Protein AF-A0A6B3APV8-F1 (afdb_monomer_lite)

Radius of gyration: 16.31 Å; chains: 1; bounding box: 36×38×48 Å

pLDDT: mean 78.35, std 19.18, range [34.97, 97.5]

Foldseek 3Di:
DDDPPDDPDPCDPFQQEEEEFAQDFPPDHGDPCRVLLSVLLCQLRPRHHYQYAQSFALVNVLVVLQRYQEYEYHAAWDCDPPPVPNQRIAGGTHPRDTDGLVNLLPAQNQSHAEYEANYAQQPEADPVCNPDRSRSQVSNVNSRYPYYHHDNHNDPPSSVLSSQLSCQQCVNNVHHGDSVCNVVSNVRD

Secondary structure (DSSP, 8-state):
----------------EEEEE-S--TTS---HHHHHHHHHHHHHSTT-EEEEGGG--HHHHHHHHTT-SEEEEES-B-----TTT----EEE-GGG-EEEHHHHHTS--TT--EEEE-STTTTPPPTT-TT----HHHHHHHHT-S-EEE-SS--TTHHHHHHHHHHHHTTTTTS---GGGHHHHHHH-

Sequence (189 aa):
RALRDGPVRPSGAAHAALVVAVQEARGLPPLPQARREAEAVLAAVPGARLLLDEEATVDAVEEALGEHTVVHFACHGDNDASLALLRGGGLHLASGGTLPATRIQESPLDHGALAFLSACSTAEPHPGLPDEPMHLAAAFQLAGFRSVIGTLWRAPDSPGMAAEVYAALTARGTRPPDPTASAAALNAA

Structure (mmCIF, N/CA/C/O backbone):
data_AF-A0A6B3APV8-F1
#
_entry.id   AF-A0A6B3APV8-F1
#
loop_
_atom_site.group_PDB
_atom_site.id
_atom_site.type_symbol
_atom_site.label_atom_id
_atom_site.label_alt_id
_atom_site.label_comp_id
_atom_site.label_asym_id
_atom_site.label_entity_id
_atom_site.label_seq_id
_atom_site.pdbx_PDB_ins_code
_atom_site.Cartn_x
_atom_site.Cartn_y
_atom_site.Cartn_z
_atom_site.occupancy
_atom_site.B_iso_or_equiv
_atom_site.auth_seq_id
_atom_site.auth_comp_id
_atom_site.auth_asym_id
_atom_site.auth_atom_id
_atom_site.pdbx_PDB_model_num
ATOM 1 N N . ARG A 1 1 ? -12.172 -24.188 30.413 1.00 36.56 1 ARG A N 1
ATOM 2 C CA . ARG A 1 1 ? -11.192 -23.906 31.490 1.00 36.56 1 ARG A CA 1
ATOM 3 C C . ARG A 1 1 ? -9.993 -23.230 30.829 1.00 36.56 1 ARG A C 1
ATOM 5 O O . ARG A 1 1 ? -9.373 -23.876 30.002 1.00 36.56 1 ARG A O 1
ATOM 12 N N . ALA A 1 2 ? -9.766 -21.958 31.176 1.00 35.66 2 ALA A N 1
ATOM 13 C CA . ALA A 1 2 ? -8.677 -21.051 30.777 1.00 35.66 2 ALA A CA 1
ATOM 14 C C . ALA A 1 2 ? -8.641 -20.546 29.315 1.00 35.66 2 ALA A C 1
ATOM 16 O O . ALA A 1 2 ? -7.998 -21.127 28.445 1.00 35.66 2 ALA A O 1
ATOM 17 N N . LEU A 1 3 ? -9.313 -19.405 29.118 1.00 40.28 3 LEU A N 1
ATOM 18 C CA . LEU A 1 3 ? -9.038 -18.393 28.096 1.00 40.28 3 LEU A CA 1
ATOM 19 C C . LEU A 1 3 ? -7.580 -17.925 28.231 1.00 40.28 3 LEU A C 1
ATOM 21 O O . LEU A 1 3 ? -7.123 -17.652 29.342 1.00 40.28 3 LEU A O 1
ATOM 25 N N . ARG A 1 4 ? -6.849 -17.853 27.116 1.00 41.28 4 ARG A N 1
ATOM 26 C CA . ARG A 1 4 ? -5.563 -17.153 27.045 1.00 41.28 4 ARG A CA 1
ATOM 27 C C . ARG A 1 4 ? -5.845 -15.709 26.645 1.00 41.28 4 ARG A C 1
ATOM 29 O O . ARG A 1 4 ? -5.760 -15.371 25.471 1.00 41.28 4 ARG A O 1
ATOM 36 N N . ASP A 1 5 ? -6.181 -14.888 27.631 1.00 42.62 5 ASP A N 1
ATOM 37 C CA . ASP A 1 5 ? -6.071 -13.438 27.497 1.00 42.62 5 ASP A CA 1
ATOM 38 C C . ASP A 1 5 ? -4.579 -13.094 27.520 1.00 42.62 5 ASP A C 1
ATOM 40 O O . ASP A 1 5 ? -3.946 -12.990 28.573 1.00 42.62 5 ASP A O 1
ATOM 44 N N . GLY A 1 6 ? -3.988 -13.012 26.327 1.00 39.34 6 GLY A N 1
ATOM 45 C CA . GLY A 1 6 ? -2.700 -12.355 26.152 1.00 39.34 6 GLY A CA 1
ATOM 46 C C . GLY A 1 6 ? -2.833 -10.874 26.527 1.00 39.34 6 GLY A C 1
ATOM 47 O O . GLY A 1 6 ? -3.920 -10.308 26.392 1.00 39.34 6 GLY A O 1
ATOM 48 N N . PRO A 1 7 ? -1.765 -10.226 27.016 1.00 37.53 7 PRO A N 1
ATOM 49 C CA . PRO A 1 7 ? -1.836 -8.825 27.392 1.00 37.53 7 PRO A CA 1
ATOM 50 C C . PRO A 1 7 ? -2.181 -7.991 26.154 1.00 37.53 7 PRO A C 1
ATOM 52 O O . PRO A 1 7 ? -1.369 -7.854 25.239 1.00 37.53 7 PRO A O 1
ATOM 55 N N . VAL A 1 8 ? -3.393 -7.432 26.135 1.00 48.50 8 VAL A N 1
ATOM 56 C CA . VAL A 1 8 ? -3.781 -6.381 25.195 1.00 48.50 8 VAL A CA 1
ATOM 57 C C . VAL A 1 8 ? -2.839 -5.213 25.453 1.00 48.50 8 VAL A C 1
ATOM 59 O O . VAL A 1 8 ? -2.927 -4.537 26.480 1.00 48.50 8 VAL A O 1
ATOM 62 N N . ARG A 1 9 ? -1.876 -5.018 24.546 1.00 42.84 9 ARG A N 1
ATOM 63 C CA . ARG A 1 9 ? -0.996 -3.852 24.576 1.00 42.84 9 ARG A CA 1
ATOM 64 C C . ARG A 1 9 ? -1.869 -2.598 24.461 1.00 42.84 9 ARG A C 1
ATOM 66 O O . ARG A 1 9 ? -2.736 -2.554 23.587 1.00 42.84 9 ARG A O 1
ATOM 73 N N . PRO A 1 10 ? -1.671 -1.585 25.319 1.00 37.38 10 PRO A N 1
ATOM 74 C CA . PRO A 1 10 ? -2.416 -0.344 25.210 1.00 37.38 10 PRO A CA 1
ATOM 75 C C . PRO A 1 10 ? -2.115 0.304 23.854 1.00 37.38 10 PRO A C 1
ATOM 77 O O . PRO A 1 10 ? -0.969 0.627 23.551 1.00 37.38 10 PRO A O 1
ATOM 80 N N . SER A 1 11 ? -3.165 0.468 23.045 1.00 45.97 11 SER A N 1
ATOM 81 C CA . SER A 1 11 ? -3.187 1.221 21.788 1.00 45.97 11 SER A CA 1
ATOM 82 C C . SER A 1 11 ? -2.962 2.710 22.078 1.00 45.97 11 SER A C 1
ATOM 84 O O . SER A 1 11 ? -3.895 3.514 22.070 1.00 45.97 11 SER A O 1
ATOM 86 N N . GLY A 1 12 ? -1.722 3.082 22.387 1.00 34.97 12 GLY A N 1
ATOM 87 C CA . GLY A 1 12 ? -1.265 4.462 22.274 1.00 34.97 12 GLY A CA 1
ATOM 88 C C . GLY A 1 12 ? -1.122 4.773 20.792 1.00 34.97 12 GLY A C 1
ATOM 89 O O . GLY A 1 12 ? -0.469 4.003 20.101 1.00 34.97 12 GLY A O 1
ATOM 90 N N . ALA A 1 13 ? -1.794 5.825 20.321 1.00 45.16 13 ALA A N 1
ATOM 91 C CA . ALA A 1 13 ? -1.898 6.262 18.927 1.00 45.16 13 ALA A CA 1
ATOM 92 C C . ALA A 1 13 ? -0.598 6.082 18.111 1.00 45.16 13 ALA A C 1
ATOM 94 O O . ALA A 1 13 ? 0.218 6.993 18.008 1.00 45.16 13 ALA A O 1
ATOM 95 N N . ALA A 1 14 ? -0.420 4.891 17.544 1.00 46.28 14 ALA A N 1
ATOM 96 C CA . ALA A 1 14 ? 0.589 4.579 16.551 1.00 46.28 14 ALA A CA 1
ATOM 97 C C . ALA A 1 14 ? 0.018 4.997 15.198 1.00 46.28 14 ALA A C 1
ATOM 99 O O . ALA A 1 14 ? -1.187 4.846 14.975 1.00 46.28 14 ALA A O 1
ATOM 100 N N . HIS A 1 15 ? 0.850 5.561 14.326 1.00 52.00 15 HIS A N 1
ATOM 101 C CA . HIS A 1 15 ? 0.461 5.956 12.975 1.00 52.00 15 HIS A CA 1
ATOM 102 C C . HIS A 1 15 ? -0.330 4.816 12.319 1.00 52.00 15 HIS A C 1
ATOM 104 O O . HIS A 1 15 ? 0.202 3.748 12.035 1.00 52.00 15 HIS A O 1
ATOM 110 N N . ALA A 1 16 ? -1.647 5.001 12.168 1.00 78.06 16 ALA A N 1
ATOM 111 C CA . ALA A 1 16 ? -2.538 3.883 11.860 1.00 78.06 16 ALA A CA 1
ATOM 112 C C . ALA A 1 16 ? -2.264 3.300 10.466 1.00 78.06 16 ALA A C 1
ATOM 114 O O . ALA A 1 16 ? -2.543 2.123 10.235 1.00 78.06 16 ALA A O 1
ATOM 115 N N . ALA A 1 17 ? -1.701 4.119 9.568 1.00 93.19 17 ALA A N 1
ATOM 116 C CA . ALA A 1 17 ? -1.458 3.782 8.179 1.00 93.19 17 ALA A CA 1
ATOM 117 C C . ALA A 1 17 ? -0.051 4.170 7.693 1.00 93.19 17 ALA A C 1
ATOM 119 O O . ALA A 1 17 ? 0.435 5.264 7.987 1.00 93.19 17 ALA A O 1
ATOM 120 N N . LEU A 1 18 ? 0.556 3.281 6.911 1.00 96.88 18 LEU A N 1
ATOM 121 C CA . LEU A 1 18 ? 1.729 3.520 6.073 1.00 96.88 18 LEU A CA 1
ATOM 122 C C . LEU A 1 18 ? 1.275 3.645 4.614 1.00 96.88 18 LEU A C 1
ATOM 124 O O . LEU A 1 18 ? 0.493 2.825 4.138 1.00 96.88 18 LEU A O 1
ATOM 128 N N . VAL A 1 19 ? 1.797 4.634 3.897 1.00 96.81 19 VAL A N 1
ATOM 129 C CA . VAL A 1 19 ? 1.631 4.812 2.454 1.00 96.81 19 VAL A CA 1
ATOM 130 C C . VAL A 1 19 ? 3.011 4.760 1.816 1.00 96.81 19 VAL A C 1
ATOM 132 O O . VAL A 1 19 ? 3.881 5.565 2.138 1.00 96.81 19 VAL A O 1
ATOM 135 N N . VAL A 1 20 ? 3.213 3.809 0.915 1.00 96.88 20 VAL A N 1
ATOM 136 C CA . VAL A 1 20 ? 4.427 3.657 0.118 1.00 96.88 20 VAL A CA 1
ATOM 137 C C . VAL A 1 20 ? 4.073 3.961 -1.325 1.00 96.88 20 VAL A C 1
ATOM 139 O O . VAL A 1 20 ? 3.171 3.334 -1.880 1.00 96.88 20 VAL A O 1
ATOM 142 N N . ALA A 1 21 ? 4.778 4.902 -1.941 1.00 95.00 21 ALA A N 1
ATOM 143 C CA . ALA A 1 21 ? 4.598 5.218 -3.348 1.00 95.00 21 ALA A CA 1
ATOM 144 C C . ALA A 1 21 ? 5.936 5.357 -4.060 1.00 95.00 21 ALA A C 1
ATOM 146 O O . ALA A 1 21 ? 6.844 6.016 -3.566 1.00 95.00 21 ALA A O 1
ATOM 147 N N . VAL A 1 22 ? 6.047 4.738 -5.232 1.00 93.44 22 VAL A N 1
ATOM 148 C CA . VAL A 1 22 ? 7.264 4.779 -6.050 1.00 93.44 22 VAL A CA 1
ATOM 149 C C . VAL A 1 22 ? 6.861 5.088 -7.479 1.00 93.44 22 VAL A C 1
ATOM 151 O O . VAL A 1 22 ? 6.282 4.252 -8.174 1.00 93.44 22 VAL A O 1
ATOM 154 N N . GLN A 1 23 ? 7.145 6.314 -7.903 1.00 90.94 23 GLN A N 1
ATOM 155 C CA . GLN A 1 23 ? 6.923 6.781 -9.263 1.00 90.94 23 GLN A CA 1
ATOM 156 C C . GLN A 1 23 ? 8.038 6.298 -10.184 1.00 90.94 23 GLN A C 1
ATOM 158 O O . GLN A 1 23 ? 7.765 5.804 -11.276 1.00 90.94 23 GLN A O 1
ATOM 163 N N . GLU A 1 24 ? 9.284 6.427 -9.729 1.00 87.69 24 GLU A N 1
ATOM 164 C CA . GLU A 1 24 ? 10.483 6.147 -10.516 1.00 87.69 24 GLU A CA 1
ATOM 165 C C . GLU A 1 24 ? 11.255 4.972 -9.906 1.00 87.69 24 GLU A C 1
ATOM 167 O O . GLU A 1 24 ? 12.096 5.124 -9.019 1.00 87.69 24 GLU A O 1
ATOM 172 N N . ALA A 1 25 ? 10.978 3.764 -10.398 1.00 86.06 25 ALA A N 1
ATOM 173 C CA . ALA A 1 25 ? 11.752 2.576 -10.053 1.00 86.06 25 ALA A CA 1
ATOM 174 C C . ALA A 1 25 ? 12.819 2.318 -11.126 1.00 86.06 25 ALA A C 1
ATOM 176 O O . ALA A 1 25 ? 12.539 2.296 -12.327 1.00 86.06 25 ALA A O 1
ATOM 177 N N . ARG A 1 26 ? 14.069 2.101 -10.700 1.00 87.31 26 ARG A N 1
ATOM 178 C CA . ARG A 1 26 ? 15.203 1.916 -11.616 1.00 87.31 26 ARG A CA 1
ATOM 179 C C . ARG A 1 26 ? 14.946 0.758 -12.586 1.00 87.31 26 ARG A C 1
ATOM 181 O O . ARG A 1 26 ? 14.823 -0.386 -12.167 1.00 87.31 26 ARG A O 1
ATOM 188 N N . GLY A 1 27 ? 14.971 1.050 -13.887 1.00 82.94 27 GLY A N 1
ATOM 189 C CA . GLY A 1 27 ? 14.818 0.039 -14.939 1.00 82.94 27 GLY A CA 1
ATOM 190 C C . GLY A 1 27 ? 13.370 -0.338 -15.262 1.00 82.94 27 GLY A C 1
ATOM 191 O O . GLY A 1 27 ? 13.161 -1.226 -16.084 1.00 82.94 27 GLY A O 1
ATOM 192 N N . LEU A 1 28 ? 12.386 0.345 -14.670 1.00 82.50 28 LEU A N 1
ATOM 193 C CA . LEU A 1 28 ? 10.964 0.163 -14.951 1.00 82.50 28 LEU A CA 1
ATOM 194 C C . LEU A 1 28 ? 10.349 1.450 -15.530 1.00 82.50 28 LEU A C 1
ATOM 196 O O . LEU A 1 28 ? 10.887 2.536 -15.318 1.00 82.50 28 LEU A O 1
ATOM 200 N N . PRO A 1 29 ? 9.230 1.360 -16.274 1.00 83.81 29 PRO A N 1
ATOM 201 C CA . PRO A 1 29 ? 8.515 2.542 -16.747 1.00 83.81 29 PRO A CA 1
ATOM 202 C C . PRO A 1 29 ? 7.987 3.392 -15.580 1.00 83.81 29 PRO A C 1
ATOM 204 O O . PRO A 1 29 ? 7.564 2.819 -14.574 1.00 83.81 29 PRO A O 1
ATOM 207 N N . PRO A 1 30 ? 7.920 4.724 -15.714 1.00 85.75 30 PRO A N 1
ATOM 208 C CA . PRO A 1 30 ? 7.431 5.589 -14.645 1.00 85.75 30 PRO A CA 1
ATOM 209 C C . PRO A 1 30 ? 5.947 5.348 -14.326 1.00 85.75 30 PRO A C 1
ATOM 211 O O . PRO A 1 30 ? 5.132 5.099 -15.220 1.00 85.75 30 PRO A O 1
ATOM 214 N N . LEU A 1 31 ? 5.584 5.486 -13.047 1.00 86.25 31 LEU A N 1
ATOM 215 C CA . LEU A 1 31 ? 4.213 5.474 -12.526 1.00 86.25 31 LEU A CA 1
ATOM 216 C C . LEU A 1 31 ? 3.827 6.873 -12.017 1.00 86.25 31 LEU A C 1
ATOM 218 O O . LEU A 1 31 ? 3.741 7.108 -10.810 1.00 86.25 31 LEU A O 1
ATOM 222 N N . PRO A 1 32 ? 3.527 7.835 -12.908 1.00 84.25 32 PRO A N 1
ATOM 223 C CA . PRO A 1 32 ? 3.179 9.196 -12.492 1.00 84.25 32 PRO A CA 1
ATOM 224 C C . PRO A 1 32 ? 1.907 9.252 -11.625 1.00 84.25 32 PRO A C 1
ATOM 226 O O . PRO A 1 32 ? 1.691 10.225 -10.906 1.00 84.25 32 PRO A O 1
ATOM 229 N N . GLN A 1 33 ? 1.074 8.207 -11.671 1.00 85.19 33 GLN A N 1
ATOM 230 C CA . GLN A 1 33 ? -0.125 8.069 -10.844 1.00 85.19 33 GLN A CA 1
ATOM 231 C C . GLN A 1 33 ? 0.182 7.716 -9.381 1.00 85.19 33 GLN A C 1
ATOM 233 O O . GLN A 1 33 ? -0.617 8.071 -8.523 1.00 85.19 33 GLN A O 1
ATOM 238 N N . ALA A 1 34 ? 1.333 7.102 -9.076 1.00 89.88 34 ALA A N 1
ATOM 239 C CA . ALA A 1 34 ? 1.652 6.613 -7.731 1.00 89.88 34 ALA A CA 1
ATOM 240 C C . ALA A 1 34 ? 1.649 7.727 -6.672 1.00 89.88 34 ALA A C 1
ATOM 242 O O . ALA A 1 34 ? 1.025 7.595 -5.622 1.00 89.88 34 ALA A O 1
ATOM 243 N N . ARG A 1 35 ? 2.270 8.875 -6.972 1.00 91.50 35 ARG A N 1
ATOM 244 C CA . ARG A 1 35 ? 2.223 10.052 -6.089 1.00 91.50 35 ARG A CA 1
ATOM 245 C C . ARG A 1 35 ? 0.815 10.613 -5.952 1.00 91.50 35 ARG A C 1
ATOM 247 O O . ARG A 1 35 ? 0.412 10.940 -4.846 1.00 91.50 35 ARG A O 1
ATOM 254 N N . ARG A 1 36 ? 0.070 10.730 -7.058 1.00 90.88 36 ARG A N 1
ATOM 255 C CA . ARG A 1 36 ? -1.305 11.259 -7.026 1.00 90.88 36 ARG A CA 1
ATOM 256 C C . ARG A 1 36 ? -2.212 10.396 -6.156 1.00 90.88 36 ARG A C 1
ATOM 258 O O . ARG A 1 36 ? -3.048 10.914 -5.427 1.00 90.88 36 ARG A O 1
ATOM 265 N N . GLU A 1 37 ? -2.023 9.087 -6.223 1.00 91.75 37 GLU A N 1
ATOM 266 C CA . GLU A 1 37 ? -2.725 8.137 -5.378 1.00 91.75 37 GLU A CA 1
ATOM 267 C C . GLU A 1 37 ? -2.324 8.270 -3.909 1.00 91.75 37 GLU A C 1
ATOM 269 O O . GLU A 1 37 ? -3.198 8.424 -3.059 1.00 91.75 37 GLU A O 1
ATOM 274 N N . ALA A 1 38 ? -1.025 8.321 -3.606 1.00 93.19 38 ALA A N 1
ATOM 275 C CA . ALA A 1 38 ? -0.555 8.556 -2.244 1.00 93.19 38 ALA A CA 1
ATOM 276 C C . ALA A 1 38 ? -1.106 9.862 -1.657 1.00 93.19 38 ALA A C 1
ATOM 278 O O . ALA A 1 38 ? -1.571 9.875 -0.520 1.00 93.19 38 ALA A O 1
ATOM 279 N N . GLU A 1 39 ? -1.114 10.946 -2.435 1.00 93.00 39 GLU A N 1
ATOM 280 C CA . GLU A 1 39 ? -1.691 12.235 -2.043 1.00 93.00 39 GLU A CA 1
ATOM 281 C C . GLU A 1 39 ? -3.195 12.115 -1.734 1.00 93.00 39 GLU A C 1
ATOM 283 O O . GLU A 1 39 ? -3.661 12.661 -0.731 1.00 93.00 39 GLU A O 1
ATOM 288 N N . ALA A 1 40 ? -3.951 11.351 -2.530 1.00 91.50 40 ALA A N 1
ATOM 289 C CA . ALA A 1 40 ? -5.368 11.098 -2.274 1.00 91.50 40 ALA A CA 1
ATOM 290 C C . ALA A 1 40 ? -5.599 10.273 -0.992 1.00 91.50 40 ALA A C 1
ATOM 292 O O . ALA A 1 40 ? -6.488 10.593 -0.199 1.00 91.50 40 ALA A O 1
ATOM 293 N N . VAL A 1 41 ? -4.775 9.250 -0.748 1.00 92.38 41 VAL A N 1
ATOM 294 C CA . VAL A 1 41 ? -4.843 8.435 0.476 1.00 92.38 41 VAL A CA 1
ATOM 295 C C . VAL A 1 41 ? -4.477 9.262 1.709 1.00 92.38 41 VAL A C 1
ATOM 297 O O . VAL A 1 41 ? -5.173 9.191 2.721 1.00 92.38 41 VAL A O 1
ATOM 300 N N . LEU A 1 42 ? -3.440 10.099 1.627 1.00 92.75 42 LEU A N 1
ATOM 301 C CA . LEU A 1 42 ? -3.021 10.993 2.713 1.00 92.75 42 LEU A CA 1
ATOM 302 C C . LEU A 1 42 ? -4.093 12.028 3.064 1.00 92.75 42 LEU A C 1
ATOM 304 O O . LEU A 1 42 ? -4.275 12.347 4.238 1.00 92.75 42 LEU A O 1
ATOM 308 N N . ALA A 1 43 ? -4.830 12.524 2.068 1.00 91.69 43 ALA A N 1
ATOM 309 C CA . ALA A 1 43 ? -5.963 13.414 2.302 1.00 91.69 43 ALA A CA 1
ATOM 310 C C . ALA A 1 43 ? -7.099 12.715 3.073 1.00 91.69 43 ALA A C 1
ATOM 312 O O . ALA A 1 43 ? -7.752 13.342 3.908 1.00 91.69 43 ALA A O 1
ATOM 313 N N . ALA A 1 44 ? -7.325 11.421 2.822 1.00 90.19 44 ALA A N 1
ATOM 314 C CA . ALA A 1 44 ? -8.339 10.627 3.515 1.00 90.19 44 ALA A CA 1
ATOM 315 C C . ALA A 1 44 ? -7.880 10.126 4.896 1.00 90.19 44 ALA A C 1
ATOM 317 O O . ALA A 1 44 ? -8.708 9.952 5.791 1.00 90.19 44 ALA A O 1
ATOM 318 N N . VAL A 1 45 ? -6.574 9.914 5.088 1.00 90.31 45 VAL A N 1
ATOM 319 C CA . VAL A 1 45 ? -5.980 9.403 6.331 1.00 90.31 45 VAL A CA 1
ATOM 320 C C . VAL A 1 45 ? -4.916 10.376 6.862 1.00 90.31 45 VAL A C 1
ATOM 322 O O . VAL A 1 45 ? -3.713 10.115 6.742 1.00 90.31 45 VAL A O 1
ATOM 325 N N . PRO A 1 46 ? -5.327 11.501 7.483 1.00 86.12 46 PRO A N 1
ATOM 326 C CA . PRO A 1 46 ? -4.388 12.447 8.072 1.00 86.12 46 PRO A CA 1
ATOM 327 C C . PRO A 1 46 ? -3.481 11.778 9.112 1.00 86.12 46 PRO A C 1
ATOM 329 O O . PRO A 1 46 ? -3.949 11.062 9.997 1.00 86.12 46 PRO A O 1
ATOM 332 N N . GLY A 1 47 ? -2.176 12.037 9.019 1.00 87.56 47 GLY A N 1
ATOM 333 C CA . GLY A 1 47 ? -1.176 11.483 9.938 1.00 87.56 47 GLY A CA 1
ATOM 334 C C . GLY A 1 47 ? -0.638 10.099 9.560 1.00 87.56 47 GLY A C 1
ATOM 335 O O . GLY A 1 47 ? 0.121 9.529 10.347 1.00 87.56 47 GLY A O 1
ATOM 336 N N . ALA A 1 48 ? -0.995 9.565 8.386 1.00 92.88 48 ALA A N 1
ATOM 337 C CA . ALA A 1 48 ? -0.319 8.399 7.825 1.00 92.88 48 ALA A CA 1
ATOM 338 C C . ALA A 1 48 ? 1.162 8.703 7.526 1.00 92.88 48 ALA A C 1
ATOM 340 O O . ALA A 1 48 ? 1.510 9.813 7.113 1.00 92.88 48 ALA A O 1
ATOM 341 N N . ARG A 1 49 ? 2.035 7.711 7.732 1.00 96.25 49 ARG A N 1
ATOM 342 C CA . ARG A 1 49 ? 3.455 7.795 7.366 1.00 96.25 49 ARG A CA 1
ATOM 343 C C . ARG A 1 49 ? 3.581 7.630 5.854 1.00 96.25 49 ARG A C 1
ATOM 345 O O . ARG A 1 49 ? 3.044 6.669 5.314 1.00 96.25 49 ARG A O 1
ATOM 352 N N . LEU A 1 50 ? 4.291 8.535 5.185 1.00 97.00 50 LEU A N 1
ATOM 353 C CA . LEU A 1 50 ? 4.587 8.444 3.753 1.00 97.00 50 LEU A CA 1
ATOM 354 C C . LEU A 1 50 ? 6.047 8.027 3.550 1.00 97.00 50 LEU A C 1
ATOM 356 O O . LEU A 1 50 ? 6.937 8.641 4.128 1.00 97.00 50 LEU A O 1
ATOM 360 N N . LEU A 1 51 ? 6.273 7.023 2.705 1.00 97.50 51 LEU A N 1
ATOM 361 C CA . LEU A 1 51 ? 7.562 6.731 2.083 1.00 97.50 51 LEU A CA 1
ATOM 362 C C . LEU A 1 51 ? 7.396 6.922 0.575 1.00 97.50 51 LEU A C 1
ATOM 364 O O . LEU A 1 51 ? 6.680 6.153 -0.071 1.00 97.50 51 LEU A O 1
ATOM 368 N N . LEU A 1 52 ? 8.009 7.969 0.028 1.00 96.44 52 LEU A N 1
ATOM 369 C CA . LEU A 1 52 ? 7.860 8.353 -1.372 1.00 96.44 52 LEU A CA 1
ATOM 370 C C . LEU A 1 52 ? 9.198 8.260 -2.106 1.00 96.44 52 LEU A C 1
ATOM 372 O O . LEU A 1 52 ? 10.208 8.748 -1.607 1.00 96.44 52 LEU A O 1
ATOM 376 N N . ASP A 1 53 ? 9.178 7.656 -3.293 1.00 94.75 53 ASP A N 1
ATOM 377 C CA . ASP A 1 53 ? 10.314 7.558 -4.212 1.00 94.75 53 ASP A CA 1
ATOM 378 C C . ASP A 1 53 ? 11.601 7.121 -3.499 1.00 94.75 53 ASP A C 1
ATOM 380 O O . ASP A 1 53 ? 11.654 5.995 -3.010 1.00 94.75 53 ASP A O 1
ATOM 384 N N . GLU A 1 54 ? 12.630 7.967 -3.407 1.00 95.88 54 GLU A N 1
ATOM 385 C CA . GLU A 1 54 ? 13.927 7.619 -2.820 1.00 95.88 54 GLU A CA 1
ATOM 386 C C . GLU A 1 54 ? 13.853 7.194 -1.343 1.00 95.88 54 GLU A C 1
ATOM 388 O O . GLU A 1 54 ? 14.722 6.451 -0.880 1.00 95.88 54 GLU A O 1
ATOM 393 N N . GLU A 1 55 ? 12.822 7.622 -0.610 1.00 96.31 55 GLU A N 1
ATOM 394 C CA . GLU A 1 55 ? 12.605 7.260 0.797 1.00 96.31 55 GLU A CA 1
ATOM 395 C C . GLU A 1 55 ? 12.053 5.836 0.958 1.00 96.31 55 GLU A C 1
ATOM 397 O O . GLU A 1 55 ? 12.233 5.206 2.002 1.00 96.31 55 GLU A O 1
ATOM 402 N N . ALA A 1 56 ? 11.405 5.297 -0.077 1.00 96.56 56 ALA A N 1
ATOM 403 C CA . ALA A 1 56 ? 10.802 3.970 -0.076 1.00 96.56 56 ALA A CA 1
ATOM 404 C C . ALA A 1 56 ? 11.844 2.869 -0.324 1.00 96.56 56 ALA A C 1
ATOM 406 O O . ALA A 1 56 ? 11.725 2.093 -1.268 1.00 96.56 56 ALA A O 1
ATOM 407 N N . THR A 1 57 ? 12.897 2.808 0.492 1.00 96.88 57 THR A N 1
ATOM 408 C CA . THR A 1 57 ? 13.901 1.733 0.433 1.00 96.88 57 THR A CA 1
ATOM 409 C C . THR A 1 57 ? 13.360 0.434 1.033 1.00 96.88 57 THR A C 1
ATOM 411 O O . THR A 1 57 ? 12.406 0.454 1.807 1.00 96.88 57 THR A O 1
ATOM 414 N N . VAL A 1 58 ? 13.976 -0.708 0.700 1.00 95.31 58 VAL A N 1
ATOM 415 C CA . VAL A 1 58 ? 13.586 -2.019 1.262 1.00 95.31 58 VAL A CA 1
ATOM 416 C C . VAL A 1 58 ? 13.606 -1.982 2.792 1.00 95.31 58 VAL A C 1
ATOM 418 O O . VAL A 1 58 ? 12.590 -2.280 3.411 1.00 95.31 58 VAL A O 1
ATOM 421 N N . ASP A 1 59 ? 14.711 -1.527 3.383 1.00 95.56 59 ASP A N 1
ATOM 422 C CA . ASP A 1 59 ? 14.875 -1.492 4.839 1.00 95.56 59 ASP A CA 1
ATOM 423 C C . ASP A 1 59 ? 13.857 -0.552 5.509 1.00 95.56 59 ASP A C 1
ATOM 425 O O . ASP A 1 59 ? 13.246 -0.917 6.512 1.00 95.56 59 ASP A O 1
ATOM 429 N N . ALA A 1 60 ? 13.617 0.634 4.931 1.00 96.88 60 ALA A N 1
ATOM 430 C CA . ALA A 1 60 ? 12.652 1.593 5.473 1.00 96.88 60 ALA A CA 1
ATOM 431 C C . ALA A 1 60 ? 11.209 1.072 5.404 1.00 96.88 60 ALA A C 1
ATOM 433 O O . ALA A 1 60 ? 10.416 1.302 6.320 1.00 96.88 60 ALA A O 1
ATOM 434 N N . VAL A 1 61 ? 10.861 0.371 4.320 1.00 96.88 61 VAL A N 1
ATOM 435 C CA . VAL A 1 61 ? 9.544 -0.252 4.166 1.00 96.88 61 VAL A CA 1
ATOM 436 C C . VAL A 1 61 ? 9.369 -1.381 5.174 1.00 96.88 61 VAL A C 1
ATOM 438 O O . VAL A 1 61 ? 8.339 -1.425 5.837 1.00 96.88 61 VAL A O 1
ATOM 441 N N . GLU A 1 62 ? 10.349 -2.268 5.335 1.00 95.38 62 GLU A N 1
ATOM 442 C CA . GLU A 1 62 ? 10.259 -3.375 6.294 1.00 95.38 62 GLU A CA 1
ATOM 443 C C . GLU A 1 62 ? 10.155 -2.907 7.743 1.00 95.38 62 GLU A C 1
ATOM 445 O O . GLU A 1 62 ? 9.317 -3.413 8.491 1.00 95.38 62 GLU A O 1
ATOM 450 N N . GLU A 1 63 ? 10.957 -1.913 8.131 1.00 94.44 63 GLU A N 1
ATOM 451 C CA . GLU A 1 63 ? 10.854 -1.285 9.448 1.00 94.44 63 GLU A CA 1
ATOM 452 C C . GLU A 1 63 ? 9.439 -0.736 9.665 1.00 94.44 63 GLU A C 1
ATOM 454 O O . GLU A 1 63 ? 8.786 -1.046 10.663 1.00 94.44 63 GLU A O 1
ATOM 459 N N . ALA A 1 64 ? 8.917 0.015 8.691 1.00 95.25 64 ALA A N 1
ATOM 460 C CA . ALA A 1 64 ? 7.590 0.599 8.792 1.00 95.25 64 ALA A CA 1
ATOM 461 C C . ALA A 1 64 ? 6.468 -0.459 8.792 1.00 95.25 64 ALA A C 1
ATOM 463 O O . ALA A 1 64 ? 5.479 -0.281 9.503 1.00 95.25 64 ALA A O 1
ATOM 464 N N . LEU A 1 65 ? 6.598 -1.577 8.069 1.00 94.62 65 LEU A N 1
ATOM 465 C CA . LEU A 1 65 ? 5.620 -2.676 8.112 1.00 94.62 65 LEU A CA 1
ATOM 466 C C . LEU A 1 65 ? 5.433 -3.215 9.542 1.00 94.62 65 LEU A C 1
ATOM 468 O O . LEU A 1 65 ? 4.307 -3.507 9.954 1.00 94.62 65 LEU A O 1
ATOM 472 N N . GLY A 1 66 ? 6.511 -3.279 10.328 1.00 92.00 66 GLY A N 1
ATOM 473 C CA . GLY A 1 66 ? 6.475 -3.704 11.731 1.00 92.00 66 GLY A CA 1
ATOM 474 C C . GLY A 1 66 ? 5.725 -2.754 12.675 1.00 92.00 66 GLY A C 1
ATOM 475 O O . GLY A 1 66 ? 5.362 -3.151 13.781 1.00 92.00 66 GLY A O 1
ATOM 476 N N . GLU A 1 67 ? 5.459 -1.518 12.250 1.00 92.31 67 GLU A N 1
ATOM 477 C CA . GLU A 1 67 ? 4.886 -0.459 13.091 1.00 92.31 67 GLU A CA 1
ATOM 478 C C . GLU A 1 67 ? 3.437 -0.092 12.735 1.00 92.31 67 GLU A C 1
ATOM 480 O O . GLU A 1 67 ? 2.748 0.535 13.543 1.00 92.31 67 GLU A O 1
ATOM 485 N N . HIS A 1 68 ? 2.960 -0.467 11.543 1.00 93.81 68 HIS A N 1
ATOM 486 C CA . HIS A 1 68 ? 1.685 0.009 10.998 1.00 93.81 68 HIS A CA 1
ATOM 487 C C . HIS A 1 68 ? 0.695 -1.140 10.784 1.00 93.81 68 HIS A C 1
ATOM 489 O O . HIS A 1 68 ? 1.052 -2.240 10.373 1.00 93.81 68 HIS A O 1
ATOM 495 N N . THR A 1 69 ? -0.585 -0.875 11.054 1.00 93.44 69 THR A N 1
ATOM 496 C CA . THR A 1 69 ? -1.663 -1.879 10.916 1.00 93.44 69 THR A CA 1
ATOM 497 C C . THR A 1 69 ? -2.405 -1.770 9.585 1.00 93.44 69 THR A C 1
ATOM 499 O O . THR A 1 69 ? -2.974 -2.751 9.107 1.00 93.44 69 THR A O 1
ATOM 502 N N . VAL A 1 70 ? -2.391 -0.592 8.960 1.00 95.12 70 VAL A N 1
ATOM 503 C CA . VAL A 1 70 ? -2.888 -0.365 7.602 1.00 95.12 70 VAL A CA 1
ATOM 504 C C . VAL A 1 70 ? -1.705 -0.004 6.718 1.00 95.12 70 VAL A C 1
ATOM 506 O O . VAL A 1 70 ? -0.886 0.829 7.092 1.00 95.12 70 VAL A O 1
ATOM 509 N N . VAL A 1 71 ? -1.601 -0.616 5.545 1.00 96.12 71 VAL A N 1
ATOM 510 C CA . VAL A 1 71 ? -0.522 -0.328 4.595 1.00 96.12 71 VAL A CA 1
ATOM 511 C C . VAL A 1 71 ? -1.100 -0.131 3.204 1.00 96.12 71 VAL A C 1
ATOM 513 O O . VAL A 1 71 ? -2.028 -0.833 2.805 1.00 96.12 71 VAL A O 1
ATOM 516 N N . HIS A 1 72 ? -0.569 0.838 2.474 1.00 95.25 72 HIS A N 1
ATOM 517 C CA . HIS A 1 72 ? -0.931 1.139 1.100 1.00 95.25 72 HIS A CA 1
ATOM 518 C C . HIS A 1 72 ? 0.329 1.144 0.245 1.00 95.25 72 HIS A C 1
ATOM 520 O O . HIS A 1 72 ? 1.284 1.839 0.579 1.00 95.25 72 HIS A O 1
ATOM 526 N N . PHE A 1 73 ? 0.320 0.407 -0.858 1.00 93.88 73 PHE A N 1
ATOM 527 C CA . PHE A 1 73 ? 1.422 0.352 -1.811 1.00 93.88 73 PHE A CA 1
ATOM 528 C C . PHE A 1 73 ? 0.948 0.813 -3.185 1.00 93.88 73 PHE A C 1
ATOM 530 O O . PHE A 1 73 ? 0.146 0.126 -3.811 1.00 93.88 73 PHE A O 1
ATOM 537 N N . ALA A 1 74 ? 1.485 1.936 -3.655 1.00 92.00 74 ALA A N 1
ATOM 538 C CA . ALA A 1 74 ? 1.338 2.456 -5.010 1.00 92.00 74 ALA A CA 1
ATOM 539 C C . ALA A 1 74 ? 2.702 2.402 -5.719 1.00 92.00 74 ALA A C 1
ATOM 541 O O . ALA A 1 74 ? 3.432 3.390 -5.811 1.00 92.00 74 ALA A O 1
ATOM 542 N N . CYS A 1 75 ? 3.101 1.215 -6.167 1.00 88.88 75 CYS A N 1
ATOM 543 C CA . CYS A 1 75 ? 4.387 0.975 -6.824 1.00 88.88 75 CYS A CA 1
ATOM 544 C C . CYS A 1 75 ? 4.268 -0.160 -7.849 1.00 88.88 75 CYS A C 1
ATOM 546 O O . CYS A 1 75 ? 3.196 -0.738 -8.038 1.00 88.88 75 CYS A O 1
ATOM 548 N N . HIS A 1 76 ? 5.356 -0.494 -8.548 1.00 86.69 76 HIS A N 1
ATOM 549 C CA . HIS A 1 76 ? 5.341 -1.708 -9.364 1.00 86.69 76 HIS A CA 1
ATOM 550 C C . HIS A 1 76 ? 5.322 -2.937 -8.461 1.00 86.69 76 HIS A C 1
ATOM 552 O O . HIS A 1 76 ? 6.080 -3.031 -7.498 1.00 86.69 76 HIS A O 1
ATOM 558 N N . GLY A 1 77 ? 4.482 -3.890 -8.833 1.00 80.06 77 GLY A N 1
ATOM 559 C CA . GLY A 1 77 ? 4.472 -5.238 -8.297 1.00 80.06 77 GLY A CA 1
ATOM 560 C C . GLY A 1 77 ? 4.586 -6.217 -9.452 1.00 80.06 77 GLY A C 1
ATOM 561 O O . GLY A 1 77 ? 4.190 -5.901 -10.579 1.00 80.06 77 GLY A O 1
ATOM 562 N N . ASP A 1 78 ? 5.132 -7.389 -9.177 1.00 73.88 78 ASP A N 1
ATOM 563 C CA . ASP A 1 78 ? 5.013 -8.536 -10.062 1.00 73.88 78 ASP A CA 1
ATOM 564 C C . ASP A 1 78 ? 4.805 -9.820 -9.257 1.00 73.88 78 ASP A C 1
ATOM 566 O O . ASP A 1 78 ? 5.079 -9.892 -8.060 1.00 73.88 78 ASP A O 1
ATOM 570 N N . ASN A 1 79 ? 4.289 -10.834 -9.947 1.00 63.28 79 ASN A N 1
ATOM 571 C CA . ASN A 1 79 ? 4.237 -12.214 -9.475 1.00 63.28 79 ASN A CA 1
ATOM 572 C C . ASN A 1 79 ? 5.217 -13.066 -10.301 1.00 63.28 79 ASN A C 1
ATOM 574 O O . ASN A 1 79 ? 4.880 -14.193 -10.661 1.00 63.28 79 ASN A O 1
ATOM 578 N N . ASP A 1 80 ? 6.376 -12.517 -10.706 1.00 53.59 80 ASP A N 1
ATOM 579 C CA . ASP A 1 80 ? 7.265 -13.213 -11.644 1.00 53.59 80 ASP A CA 1
ATOM 580 C C . ASP A 1 80 ? 7.674 -14.578 -11.063 1.00 53.59 80 ASP A C 1
ATOM 582 O O . ASP A 1 80 ? 8.312 -14.687 -10.018 1.00 53.59 80 ASP A O 1
ATOM 586 N N . ALA A 1 81 ? 7.217 -15.633 -11.734 1.00 47.53 81 ALA A N 1
ATOM 587 C CA . ALA A 1 81 ? 7.498 -17.027 -11.427 1.00 47.53 81 ALA A CA 1
ATOM 588 C C . ALA A 1 81 ? 8.337 -17.658 -12.545 1.00 47.53 81 ALA A C 1
ATOM 590 O O . ALA A 1 81 ? 8.325 -18.877 -12.731 1.00 47.53 81 ALA A O 1
ATOM 591 N N . SER A 1 82 ? 9.052 -16.849 -13.338 1.00 43.41 82 SER A N 1
ATOM 592 C CA . SER A 1 82 ? 9.982 -17.386 -14.317 1.00 43.41 82 SER A CA 1
ATOM 593 C C . SER A 1 82 ? 11.027 -18.242 -13.591 1.00 43.41 82 SER A C 1
ATOM 595 O O . SER A 1 82 ? 11.878 -17.767 -12.835 1.00 43.41 82 SER A O 1
ATOM 597 N N . LEU A 1 83 ? 10.970 -19.553 -13.852 1.00 42.47 83 LEU A N 1
ATOM 598 C CA . LEU A 1 83 ? 11.912 -20.571 -13.364 1.00 42.47 83 LEU A CA 1
ATOM 599 C C . LEU A 1 83 ? 13.387 -20.189 -13.603 1.00 42.47 83 LEU A C 1
ATOM 601 O O . LEU A 1 83 ? 14.278 -20.735 -12.960 1.00 42.47 83 LEU A O 1
ATOM 605 N N . ALA A 1 84 ? 13.646 -19.245 -14.514 1.00 41.12 84 ALA A N 1
ATOM 606 C CA . ALA A 1 84 ? 14.965 -18.713 -14.822 1.00 41.12 84 ALA A CA 1
ATOM 607 C C . ALA A 1 84 ? 15.581 -17.858 -13.698 1.00 41.12 84 ALA A C 1
ATOM 609 O O . ALA A 1 84 ? 16.804 -17.724 -13.671 1.00 41.12 84 ALA A O 1
ATOM 610 N N . LEU A 1 85 ? 14.781 -17.285 -12.786 1.00 41.88 85 LEU A N 1
ATOM 611 C CA . LEU A 1 85 ? 15.295 -16.392 -11.740 1.00 41.88 85 LEU A CA 1
ATOM 612 C C . LEU A 1 85 ? 14.997 -16.822 -10.300 1.00 41.88 85 LEU A C 1
ATOM 614 O O . LEU A 1 85 ? 15.668 -16.303 -9.412 1.00 41.88 85 LEU A O 1
ATOM 618 N N . LEU A 1 86 ? 14.073 -17.759 -10.035 1.00 45.41 86 LEU A N 1
ATOM 619 C CA . LEU A 1 86 ? 13.703 -18.202 -8.667 1.00 45.41 86 LEU A CA 1
ATOM 620 C C . LEU A 1 86 ? 13.374 -17.048 -7.692 1.00 45.41 86 LEU A C 1
ATOM 622 O O . LEU A 1 86 ? 13.343 -17.235 -6.477 1.00 45.41 86 LEU A O 1
ATOM 626 N N . ARG A 1 87 ? 13.138 -15.839 -8.207 1.00 49.19 87 ARG A N 1
ATOM 627 C CA . ARG A 1 87 ? 12.734 -14.682 -7.422 1.00 49.19 87 ARG A C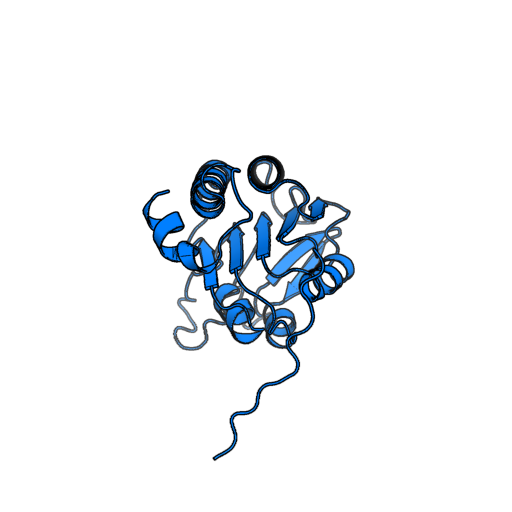A 1
ATOM 628 C C . ARG A 1 87 ? 11.227 -14.647 -7.506 1.00 49.19 87 ARG A C 1
ATOM 630 O O . ARG A 1 87 ? 10.707 -14.046 -8.431 1.00 49.19 87 ARG A O 1
ATOM 637 N N . GLY A 1 88 ? 10.548 -15.347 -6.597 1.00 56.69 88 GLY A N 1
ATOM 638 C CA . GLY A 1 88 ? 9.115 -15.130 -6.408 1.00 56.69 88 GLY A CA 1
ATOM 639 C C . GLY A 1 88 ? 8.870 -13.623 -6.346 1.00 56.69 88 GLY A C 1
ATOM 640 O O . GLY A 1 88 ? 9.646 -12.929 -5.684 1.00 56.69 88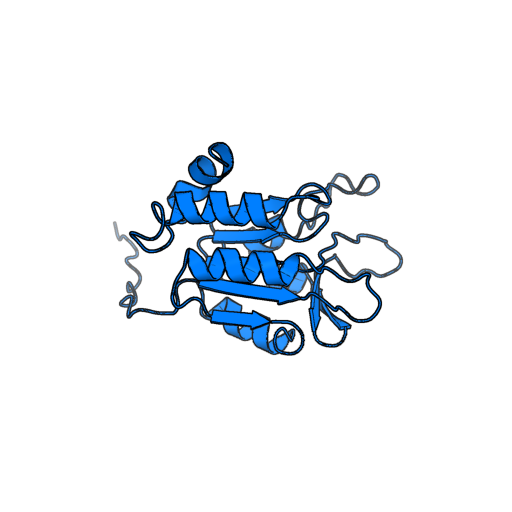 GLY A O 1
ATOM 641 N N . GLY A 1 89 ? 7.901 -13.141 -7.123 1.00 74.12 89 GLY A N 1
ATOM 642 C CA . GLY A 1 89 ? 7.702 -11.719 -7.394 1.00 74.12 89 GLY A CA 1
ATOM 643 C C . GLY A 1 89 ? 7.657 -10.808 -6.162 1.00 74.12 89 GLY A C 1
ATOM 644 O O . GLY A 1 89 ? 7.654 -11.248 -5.008 1.00 74.12 89 GLY A O 1
ATOM 645 N N . GLY A 1 90 ? 7.677 -9.500 -6.384 1.00 85.19 90 GLY A N 1
ATOM 646 C CA . GLY A 1 90 ? 7.874 -8.548 -5.294 1.00 85.19 90 GLY A CA 1
ATOM 647 C C . GLY A 1 90 ? 7.347 -7.151 -5.556 1.00 85.19 90 GLY A C 1
ATOM 648 O O . GLY A 1 90 ? 6.846 -6.833 -6.631 1.00 85.19 90 GLY A O 1
ATOM 649 N N . LEU A 1 91 ? 7.488 -6.305 -4.539 1.00 89.19 91 LEU A N 1
ATOM 650 C CA . LEU A 1 91 ? 7.253 -4.870 -4.640 1.00 89.19 91 LEU A CA 1
ATOM 651 C C . LEU A 1 91 ? 8.563 -4.190 -5.030 1.00 89.19 91 LEU A C 1
ATOM 653 O O . LEU A 1 91 ? 9.569 -4.329 -4.331 1.00 89.19 91 LEU A O 1
ATOM 657 N N . HIS A 1 92 ? 8.559 -3.456 -6.137 1.00 90.12 92 HIS A N 1
ATOM 658 C CA . HIS A 1 92 ? 9.717 -2.680 -6.572 1.00 90.12 92 HIS A CA 1
ATOM 659 C C . HIS A 1 92 ? 9.738 -1.334 -5.866 1.00 90.12 92 HIS A C 1
ATOM 661 O O . HIS A 1 92 ? 8.753 -0.595 -5.839 1.00 90.12 92 HIS A O 1
ATOM 667 N N . LEU A 1 93 ? 10.893 -1.047 -5.291 1.00 93.50 93 LEU A N 1
ATOM 668 C CA . LEU A 1 93 ? 11.144 0.012 -4.336 1.00 93.50 93 LEU A CA 1
ATOM 669 C C . LEU A 1 93 ? 12.257 0.942 -4.842 1.00 93.50 93 LEU A C 1
ATOM 671 O O . LEU A 1 93 ? 12.786 0.789 -5.952 1.00 93.50 93 LEU A O 1
ATOM 675 N N . ALA A 1 94 ? 12.613 1.929 -4.025 1.00 92.38 94 ALA A N 1
ATOM 676 C CA . ALA A 1 94 ? 13.660 2.894 -4.326 1.00 92.38 94 ALA A CA 1
ATOM 677 C C . ALA A 1 94 ? 14.977 2.224 -4.744 1.00 92.38 94 ALA A C 1
ATOM 679 O O . ALA A 1 94 ? 15.315 1.118 -4.315 1.00 92.38 94 ALA A O 1
ATOM 680 N N . SER A 1 95 ? 15.779 2.937 -5.537 1.00 87.38 95 SER A N 1
ATOM 681 C CA . SER A 1 95 ? 17.151 2.533 -5.892 1.00 87.38 95 SER A CA 1
ATOM 682 C C . SER A 1 95 ? 17.281 1.174 -6.608 1.00 87.38 95 SER A C 1
ATOM 684 O O . SER A 1 95 ? 18.385 0.640 -6.721 1.00 87.38 95 SER A O 1
ATOM 686 N N . GLY A 1 96 ? 16.181 0.629 -7.143 1.00 84.62 96 GLY A N 1
ATOM 687 C CA . GLY A 1 96 ? 16.151 -0.699 -7.767 1.00 84.62 96 GLY A CA 1
ATOM 688 C C . GLY A 1 96 ? 16.098 -1.850 -6.760 1.00 84.62 96 GLY A C 1
ATOM 689 O O . GLY A 1 96 ? 16.460 -2.973 -7.104 1.00 84.62 96 GLY A O 1
ATOM 690 N N . GLY A 1 97 ? 15.701 -1.571 -5.515 1.00 89.44 97 GLY A N 1
ATOM 691 C CA . GLY A 1 97 ? 15.396 -2.600 -4.531 1.00 89.44 97 GLY A CA 1
ATOM 692 C C . GLY A 1 97 ? 14.078 -3.300 -4.851 1.00 89.44 97 GLY A C 1
ATOM 693 O O . GLY A 1 97 ? 13.150 -2.691 -5.375 1.00 89.44 97 GLY A O 1
ATOM 694 N N . THR A 1 98 ? 13.980 -4.574 -4.489 1.00 89.69 98 THR A N 1
ATOM 695 C CA . THR A 1 98 ? 12.731 -5.339 -4.557 1.00 89.69 98 THR A CA 1
ATOM 696 C C . THR A 1 98 ? 12.510 -5.982 -3.198 1.00 89.69 98 THR A C 1
ATOM 698 O O . THR A 1 98 ? 13.409 -6.657 -2.693 1.00 89.69 98 THR A O 1
ATOM 701 N N . LEU A 1 99 ? 11.333 -5.775 -2.609 1.00 91.00 99 LEU A N 1
ATOM 702 C CA . LEU A 1 99 ? 10.880 -6.505 -1.430 1.00 91.00 99 LEU A CA 1
ATOM 703 C C . LEU A 1 99 ? 10.136 -7.764 -1.911 1.00 91.00 99 LEU A C 1
ATOM 705 O O . LEU A 1 99 ? 9.023 -7.638 -2.429 1.00 91.00 99 LEU A O 1
ATOM 709 N N . PRO A 1 100 ? 10.743 -8.963 -1.815 1.00 88.50 100 PRO A N 1
ATOM 710 C CA . PRO A 1 100 ? 10.149 -10.175 -2.366 1.00 88.50 100 PRO A CA 1
ATOM 711 C C . PRO A 1 100 ? 8.985 -10.670 -1.504 1.00 88.50 100 PRO A C 1
ATOM 713 O O . PRO A 1 100 ? 9.007 -10.545 -0.276 1.00 88.50 100 PRO A O 1
ATOM 716 N N . ALA A 1 101 ? 8.002 -11.302 -2.146 1.00 85.06 101 ALA A N 1
ATOM 717 C CA . ALA A 1 101 ? 6.829 -11.871 -1.487 1.00 85.06 101 ALA A CA 1
ATOM 718 C C . ALA A 1 101 ? 7.199 -12.862 -0.369 1.00 85.06 101 ALA A C 1
ATOM 720 O O . ALA A 1 101 ? 6.587 -12.840 0.694 1.00 85.06 101 ALA A O 1
ATOM 721 N N . THR A 1 102 ? 8.245 -13.673 -0.555 1.00 85.06 102 THR A N 1
ATOM 722 C CA . THR A 1 102 ? 8.725 -14.621 0.467 1.00 85.06 102 THR A CA 1
ATOM 723 C C . THR A 1 102 ? 9.197 -13.922 1.742 1.00 85.06 102 THR A C 1
ATOM 725 O O . THR A 1 102 ? 8.882 -14.362 2.841 1.00 85.06 102 THR A O 1
ATOM 728 N N . ARG A 1 103 ? 9.882 -12.781 1.617 1.00 88.56 103 ARG A N 1
ATOM 729 C CA . ARG A 1 103 ? 10.355 -11.999 2.769 1.00 88.56 103 ARG A CA 1
ATOM 730 C C . ARG A 1 103 ? 9.205 -11.320 3.509 1.00 88.56 103 ARG A C 1
ATOM 732 O O . ARG A 1 103 ? 9.221 -11.253 4.734 1.00 88.56 103 ARG A O 1
ATOM 739 N N . ILE A 1 104 ? 8.180 -10.875 2.777 1.00 90.25 104 ILE A N 1
ATOM 740 C CA . ILE A 1 104 ? 6.931 -10.384 3.377 1.00 90.25 104 ILE A CA 1
ATOM 741 C C . ILE A 1 104 ? 6.259 -11.519 4.154 1.00 90.25 104 ILE A C 1
ATOM 743 O O . ILE A 1 104 ? 5.971 -11.349 5.330 1.00 90.25 104 ILE A O 1
ATOM 747 N N . GLN A 1 105 ? 6.072 -12.683 3.527 1.00 88.31 105 GLN A N 1
ATOM 748 C CA . GLN A 1 105 ? 5.456 -13.866 4.135 1.00 88.31 105 GLN A CA 1
ATOM 749 C C . GLN A 1 105 ? 6.159 -14.317 5.425 1.00 88.31 105 GLN A C 1
ATOM 751 O O . GLN A 1 105 ? 5.497 -14.745 6.365 1.00 88.31 105 GLN A O 1
ATOM 756 N N . GLU A 1 106 ? 7.490 -14.251 5.468 1.00 88.44 106 GLU A N 1
ATOM 757 C CA . GLU A 1 106 ? 8.297 -14.639 6.633 1.00 88.44 106 GLU A CA 1
ATOM 758 C C . GLU A 1 106 ? 8.317 -13.573 7.744 1.00 88.44 106 GLU A C 1
ATOM 760 O O . GLU A 1 106 ? 8.820 -13.830 8.841 1.00 88.44 106 GLU A O 1
ATOM 765 N N . SER A 1 107 ? 7.769 -12.381 7.488 1.00 87.25 107 SER A N 1
ATOM 766 C CA . SER A 1 107 ? 7.713 -11.297 8.466 1.00 87.25 107 SER A CA 1
ATOM 767 C C . SER A 1 107 ? 6.548 -11.504 9.446 1.00 87.25 107 SER A C 1
ATOM 769 O O . SER A 1 107 ? 5.410 -11.660 9.006 1.00 87.25 107 SER A O 1
ATOM 771 N N . PRO A 1 108 ? 6.777 -11.462 10.774 1.00 87.00 108 PRO A N 1
ATOM 772 C CA . PRO A 1 108 ? 5.718 -11.627 11.769 1.00 87.00 108 PRO A CA 1
ATOM 773 C C . PRO A 1 108 ? 4.913 -10.327 11.935 1.00 87.00 108 PRO A C 1
ATOM 775 O O . PRO A 1 108 ? 5.150 -9.541 12.854 1.00 87.00 108 PRO A O 1
ATOM 778 N N . LEU A 1 109 ? 3.963 -10.090 11.032 1.00 89.69 109 LEU A N 1
ATOM 779 C CA . LEU A 1 109 ? 3.106 -8.901 10.963 1.00 89.69 109 LEU A CA 1
ATOM 780 C C . LEU A 1 109 ? 1.690 -9.188 11.501 1.00 89.69 109 LEU A C 1
ATOM 782 O O . LEU A 1 109 ? 0.702 -8.709 10.948 1.00 89.69 109 LEU A O 1
ATOM 786 N N . ASP A 1 110 ? 1.573 -9.941 12.603 1.00 86.00 110 ASP A N 1
ATOM 787 C CA . ASP A 1 110 ? 0.295 -10.373 13.212 1.00 86.00 110 ASP A CA 1
ATOM 788 C C . ASP A 1 110 ? -0.630 -9.208 13.637 1.00 86.00 110 ASP A C 1
ATOM 790 O O . ASP A 1 110 ? -1.828 -9.382 13.884 1.00 86.00 110 ASP A O 1
ATOM 794 N N . HIS A 1 111 ? -0.088 -7.991 13.745 1.00 86.44 111 HIS A N 1
ATOM 795 C CA . HIS A 1 111 ? -0.852 -6.762 13.987 1.00 86.44 111 HIS A CA 1
ATOM 796 C C . HIS A 1 111 ? -1.511 -6.192 12.722 1.00 86.44 111 HIS A C 1
ATOM 798 O O . HIS A 1 111 ? -2.364 -5.305 12.832 1.00 86.44 111 HIS A O 1
ATOM 804 N N . GLY A 1 112 ? -1.158 -6.699 11.541 1.00 89.38 112 GLY A N 1
ATOM 805 C CA . GLY A 1 112 ? -1.672 -6.276 10.246 1.00 89.38 112 GLY A CA 1
ATOM 806 C C . GLY A 1 112 ? -3.195 -6.375 10.164 1.00 89.38 112 GLY A C 1
ATOM 807 O O . GLY A 1 112 ? -3.819 -7.384 10.497 1.00 89.38 112 GLY A O 1
ATOM 808 N N . ALA A 1 113 ? -3.833 -5.300 9.719 1.00 92.88 113 ALA A N 1
ATOM 809 C CA . ALA A 1 113 ? -5.281 -5.206 9.601 1.00 92.88 113 ALA A CA 1
ATOM 810 C C . ALA A 1 113 ? -5.726 -5.128 8.140 1.00 92.88 113 ALA A C 1
ATOM 812 O O . ALA A 1 113 ? -6.597 -5.897 7.741 1.00 92.88 113 ALA A O 1
ATOM 813 N N . LEU A 1 114 ? -5.119 -4.235 7.351 1.00 93.50 114 LEU A N 1
ATOM 814 C CA . LEU A 1 114 ? -5.428 -4.061 5.931 1.00 93.50 114 LEU A CA 1
ATOM 815 C C . LEU A 1 114 ? -4.168 -3.754 5.118 1.00 93.50 114 LEU A C 1
ATOM 817 O O . LEU A 1 114 ? -3.474 -2.790 5.426 1.00 93.50 114 LEU A O 1
ATOM 821 N N . ALA A 1 115 ? -3.929 -4.511 4.049 1.00 93.69 115 ALA A N 1
ATOM 822 C CA . ALA A 1 115 ? -2.989 -4.131 2.999 1.00 93.69 115 ALA A CA 1
ATOM 823 C C . ALA A 1 115 ? -3.750 -3.766 1.719 1.00 93.69 115 ALA A C 1
ATOM 825 O O . ALA A 1 115 ? -4.537 -4.561 1.211 1.00 93.69 115 ALA A O 1
ATOM 826 N N . PHE A 1 116 ? -3.529 -2.563 1.200 1.00 92.50 116 PHE A N 1
ATOM 827 C CA . PHE A 1 116 ? -4.031 -2.119 -0.094 1.00 92.50 116 PHE A CA 1
ATOM 828 C C . PHE A 1 116 ? -2.870 -2.115 -1.089 1.00 92.50 116 PHE A C 1
ATOM 830 O O . PHE A 1 116 ? -1.934 -1.330 -0.962 1.00 92.50 116 PHE A O 1
ATOM 837 N N . LEU A 1 117 ? -2.919 -3.008 -2.068 1.00 89.31 117 LEU A N 1
ATOM 838 C CA . LEU A 1 117 ? -1.868 -3.243 -3.047 1.00 89.31 117 LEU A CA 1
ATOM 839 C C . LEU A 1 117 ? -2.307 -2.678 -4.400 1.00 89.31 117 LEU A C 1
ATOM 841 O O . LEU A 1 117 ? -2.802 -3.393 -5.276 1.00 89.31 117 LEU A O 1
ATOM 845 N N . SER A 1 118 ? -2.084 -1.378 -4.575 1.00 83.88 118 SER A N 1
ATOM 846 C CA . SER A 1 118 ? -2.191 -0.677 -5.859 1.00 83.88 118 SER A CA 1
ATOM 847 C C . SER A 1 118 ? -0.939 -0.899 -6.712 1.00 83.88 118 SER A C 1
ATOM 849 O O . SER A 1 118 ? -0.296 0.017 -7.225 1.00 83.88 118 SER A O 1
ATOM 851 N N . ALA A 1 119 ? -0.548 -2.165 -6.806 1.00 64.38 119 ALA A N 1
ATOM 852 C CA . ALA A 1 119 ? 0.614 -2.618 -7.540 1.00 64.38 119 ALA A CA 1
ATOM 853 C C . ALA A 1 119 ? 0.177 -3.623 -8.609 1.00 64.38 119 ALA A C 1
ATOM 855 O O . ALA A 1 119 ? -0.741 -4.423 -8.400 1.00 64.38 119 ALA A O 1
ATOM 856 N N . CYS A 1 120 ? 0.818 -3.537 -9.777 1.00 63.31 120 CYS A N 1
ATOM 857 C CA . CYS A 1 120 ? 0.456 -4.312 -10.962 1.00 63.31 120 CYS A CA 1
ATOM 858 C C . CYS A 1 120 ? 0.508 -5.826 -10.688 1.00 63.31 120 CYS A C 1
ATOM 860 O O . CYS A 1 120 ? 1.382 -6.297 -9.968 1.00 63.31 120 CYS A O 1
ATOM 862 N N . SER A 1 121 ? -0.426 -6.580 -11.280 1.00 52.97 121 SER A N 1
ATOM 863 C CA . SER A 1 121 ? -0.459 -8.052 -11.256 1.00 52.97 121 SER A CA 1
ATOM 864 C C . SER A 1 121 ? -0.411 -8.679 -9.857 1.00 52.97 121 SER A C 1
ATOM 866 O O . SER A 1 121 ? 0.032 -9.807 -9.717 1.00 52.97 121 SER A O 1
ATOM 868 N N . THR A 1 122 ? -0.908 -8.014 -8.810 1.00 50.56 122 THR A N 1
ATOM 869 C CA . THR A 1 122 ? -0.851 -8.535 -7.427 1.00 50.56 122 THR A CA 1
ATOM 870 C C . THR A 1 122 ? -1.791 -9.715 -7.160 1.00 50.56 122 THR A C 1
ATOM 872 O O . THR A 1 122 ? -1.666 -10.368 -6.121 1.00 50.56 122 THR A O 1
ATOM 875 N N . ALA A 1 123 ? -2.706 -10.018 -8.087 1.00 47.44 123 ALA A N 1
ATOM 876 C CA . ALA A 1 123 ? -3.682 -11.100 -7.955 1.00 47.44 123 ALA A CA 1
ATOM 877 C C . ALA A 1 123 ? -3.826 -12.007 -9.204 1.00 47.44 123 ALA A C 1
ATOM 879 O O . ALA A 1 123 ? -4.726 -12.845 -9.243 1.00 47.44 123 ALA A O 1
ATOM 880 N N . GLU A 1 124 ? -2.958 -11.869 -10.214 1.00 46.22 124 GLU A N 1
ATOM 881 C CA . GLU A 1 124 ? -3.001 -12.680 -11.443 1.00 46.22 124 GLU A CA 1
ATOM 882 C C . GLU A 1 124 ? -2.345 -14.069 -11.249 1.00 46.22 124 GLU A C 1
ATOM 884 O O . GLU A 1 124 ? -1.148 -14.111 -10.943 1.00 46.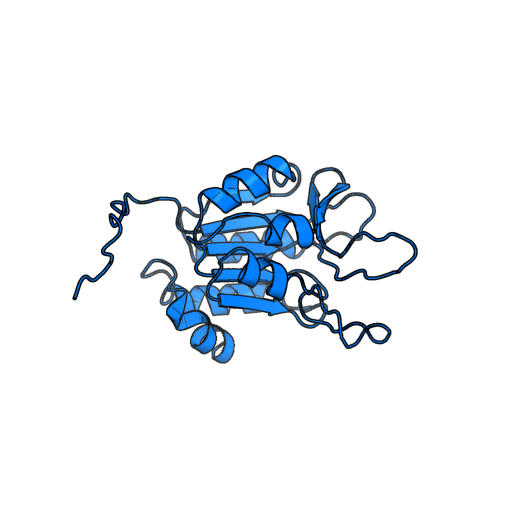22 124 GLU A O 1
ATOM 889 N N . PRO A 1 125 ? -3.078 -15.188 -11.464 1.00 46.16 125 PRO A N 1
ATOM 890 C CA . PRO A 1 125 ? -2.527 -16.547 -11.453 1.00 46.16 125 PRO A CA 1
ATOM 891 C C . PRO A 1 125 ? -1.605 -16.815 -12.642 1.00 46.16 125 PRO A C 1
ATOM 893 O O . PRO A 1 125 ? -1.929 -16.481 -13.782 1.00 46.16 125 PRO A O 1
ATOM 896 N N . HIS A 1 126 ? -0.477 -17.488 -12.402 1.00 49.00 126 HIS A N 1
ATOM 897 C CA . HIS A 1 126 ? 0.462 -17.849 -13.462 1.00 49.00 126 HIS A CA 1
ATOM 898 C C . HIS A 1 126 ? -0.114 -18.945 -14.389 1.00 49.00 126 HIS A C 1
ATOM 900 O O . HIS A 1 126 ? -0.500 -20.011 -13.903 1.00 49.00 126 HIS A O 1
ATOM 906 N N . PRO A 1 127 ? -0.100 -18.773 -15.726 1.00 47.62 127 PRO A N 1
ATOM 907 C CA . PRO A 1 127 ? -0.618 -19.782 -16.656 1.00 47.62 127 PRO A CA 1
ATOM 908 C C . PRO A 1 127 ? 0.212 -21.081 -16.726 1.00 47.62 127 PRO A C 1
ATOM 910 O O . PRO A 1 127 ? -0.297 -22.086 -17.215 1.00 47.62 127 PRO A O 1
ATOM 913 N N . GLY A 1 128 ? 1.469 -21.084 -16.258 1.00 43.47 128 GLY A N 1
ATOM 914 C CA . GLY A 1 128 ? 2.361 -22.259 -16.264 1.00 43.47 128 GLY A CA 1
ATOM 915 C C . GLY A 1 128 ? 2.517 -22.990 -14.922 1.00 43.47 128 GLY A C 1
ATOM 916 O O . GLY A 1 128 ? 3.099 -24.070 -14.887 1.00 43.47 128 GLY A O 1
ATOM 917 N N . LEU A 1 129 ? 2.010 -22.412 -13.830 1.00 46.78 129 LEU A N 1
ATOM 918 C CA . LEU A 1 129 ? 2.092 -22.925 -12.454 1.00 46.78 129 LEU A CA 1
ATOM 919 C C . LEU A 1 129 ? 0.765 -22.593 -11.749 1.00 46.78 129 LEU A C 1
ATOM 921 O O . LEU A 1 129 ? 0.736 -21.757 -10.847 1.00 46.78 129 LEU A O 1
ATOM 925 N N . PRO A 1 130 ? -0.352 -23.201 -12.188 1.00 41.97 130 PRO A N 1
ATOM 926 C CA . PRO A 1 130 ? -1.678 -22.929 -11.631 1.00 41.97 130 PRO A CA 1
ATOM 927 C C . PRO A 1 130 ? -1.797 -23.288 -10.138 1.00 41.97 130 PRO A C 1
ATOM 929 O O . PRO A 1 130 ? -2.698 -22.783 -9.471 1.00 41.97 130 PRO A O 1
ATOM 932 N N . ASP A 1 131 ? -0.877 -24.111 -9.620 1.00 36.59 131 ASP A N 1
ATOM 933 C CA . ASP A 1 131 ? -0.887 -24.633 -8.249 1.00 36.59 131 ASP A CA 1
ATOM 934 C C . ASP A 1 131 ? 0.049 -23.891 -7.275 1.00 36.59 131 ASP A C 1
ATOM 936 O O . ASP A 1 131 ? 0.015 -24.179 -6.080 1.00 36.59 131 ASP A O 1
ATOM 940 N N . GLU A 1 132 ? 0.855 -22.921 -7.733 1.00 43.22 132 GLU A N 1
ATOM 941 C CA . GLU A 1 132 ? 1.769 -22.174 -6.848 1.00 43.22 132 GLU A CA 1
ATOM 942 C C . GLU A 1 132 ? 1.675 -20.648 -7.031 1.00 43.22 132 GLU A C 1
ATOM 944 O O . GLU A 1 132 ? 2.621 -19.978 -7.453 1.00 43.22 132 GLU A O 1
ATOM 949 N N . PRO A 1 133 ? 0.508 -20.061 -6.716 1.00 44.34 133 PRO A N 1
ATOM 950 C CA . PRO A 1 133 ? 0.325 -18.624 -6.711 1.00 44.34 133 PRO A CA 1
ATOM 951 C C . PRO A 1 133 ? 0.949 -18.031 -5.443 1.00 44.34 133 PRO A C 1
ATOM 953 O O . PRO A 1 133 ? 0.249 -17.741 -4.472 1.00 44.34 133 PRO A O 1
ATOM 956 N N . MET A 1 134 ? 2.260 -17.787 -5.427 1.00 51.84 134 MET A N 1
ATOM 957 C CA . MET A 1 134 ? 2.818 -16.808 -4.483 1.00 51.84 134 MET A CA 1
ATOM 958 C C . MET A 1 134 ? 2.427 -15.398 -4.943 1.00 51.84 134 MET A C 1
ATOM 960 O O . MET A 1 134 ? 3.255 -14.599 -5.365 1.00 51.84 134 MET A O 1
ATOM 964 N N . HIS A 1 135 ? 1.125 -15.115 -4.916 1.00 71.25 135 HIS A N 1
ATOM 965 C CA . HIS A 1 135 ? 0.590 -13.785 -5.148 1.00 71.25 135 HIS A CA 1
ATOM 966 C C . HIS A 1 135 ? 0.995 -12.903 -3.972 1.00 71.25 135 HIS A C 1
ATOM 968 O O . HIS A 1 135 ? 0.842 -13.311 -2.818 1.00 71.25 135 HIS A O 1
ATOM 974 N N . LEU A 1 136 ? 1.451 -11.680 -4.242 1.00 80.00 136 LEU A N 1
ATOM 975 C CA . LEU A 1 136 ? 1.754 -10.690 -3.201 1.00 80.00 136 LEU A CA 1
ATOM 976 C C . LEU A 1 136 ? 0.631 -10.593 -2.157 1.00 80.00 136 LEU A C 1
ATOM 978 O O . LEU A 1 136 ? 0.903 -10.552 -0.961 1.00 80.00 136 LEU A O 1
ATOM 982 N N . ALA A 1 137 ? -0.633 -10.671 -2.582 1.00 83.31 137 ALA A N 1
ATOM 983 C CA . ALA A 1 137 ? -1.758 -10.686 -1.654 1.00 83.31 137 ALA A CA 1
ATOM 984 C C . ALA A 1 137 ? -1.713 -11.854 -0.649 1.00 83.31 137 ALA A C 1
ATOM 986 O O . ALA A 1 137 ? -1.958 -11.650 0.538 1.00 83.31 137 ALA A O 1
ATOM 987 N N . ALA A 1 138 ? -1.363 -13.063 -1.097 1.00 83.50 138 ALA A N 1
ATOM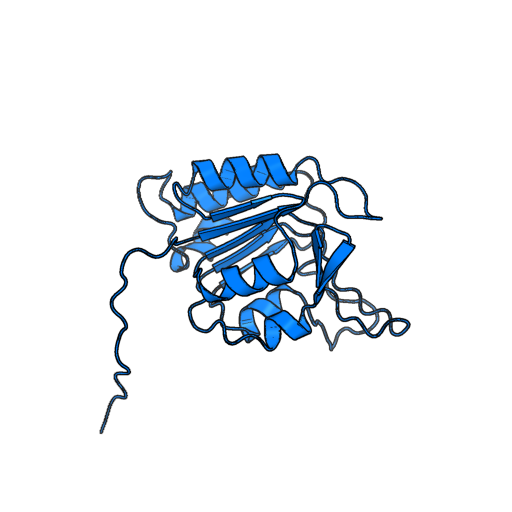 988 C CA . ALA A 1 138 ? -1.207 -14.226 -0.227 1.00 83.50 138 ALA A CA 1
ATOM 989 C C . ALA A 1 138 ? -0.023 -14.058 0.735 1.00 83.50 138 ALA A C 1
ATOM 991 O O . ALA A 1 138 ? -0.147 -14.411 1.905 1.00 83.50 138 ALA A O 1
ATOM 992 N N . ALA A 1 139 ? 1.083 -13.458 0.284 1.00 87.38 139 ALA A N 1
ATOM 993 C CA . ALA A 1 139 ? 2.221 -13.160 1.149 1.00 87.38 139 ALA A CA 1
ATOM 994 C C . ALA A 1 139 ? 1.842 -12.224 2.306 1.00 87.38 139 ALA A C 1
ATOM 996 O O . ALA A 1 139 ? 2.165 -12.523 3.450 1.00 87.38 139 ALA A O 1
ATOM 997 N N . PHE A 1 140 ? 1.088 -11.149 2.044 1.00 90.75 140 PHE A N 1
ATOM 998 C CA . PHE A 1 140 ? 0.598 -10.259 3.105 1.00 90.75 140 PHE A CA 1
ATOM 999 C C . PHE A 1 140 ? -0.364 -10.967 4.073 1.00 90.75 140 PHE A C 1
ATOM 1001 O O . PHE A 1 140 ? -0.289 -10.738 5.279 1.00 90.75 140 PHE A O 1
ATOM 1008 N N . GLN A 1 141 ? -1.239 -11.851 3.579 1.00 90.25 141 GLN A N 1
ATOM 1009 C CA . GLN A 1 141 ? -2.127 -12.637 4.447 1.00 90.25 141 GLN A CA 1
ATOM 1010 C C . GLN A 1 141 ? -1.331 -13.592 5.349 1.00 90.25 141 GLN A C 1
ATOM 1012 O O . GLN A 1 141 ? -1.590 -13.672 6.546 1.00 90.25 141 GLN A O 1
ATOM 1017 N N . LEU A 1 142 ? -0.345 -14.301 4.790 1.00 90.19 142 LEU A N 1
ATOM 1018 C CA . LEU A 1 142 ? 0.505 -15.230 5.542 1.00 90.19 142 LEU A CA 1
ATOM 1019 C C . LEU A 1 142 ? 1.417 -14.510 6.541 1.00 90.19 142 LEU A C 1
ATOM 1021 O O . LEU A 1 142 ? 1.694 -15.066 7.599 1.00 90.19 142 LEU A O 1
ATOM 1025 N N . ALA A 1 143 ? 1.813 -13.274 6.234 1.00 91.31 143 ALA A N 1
ATOM 1026 C CA . ALA A 1 143 ? 2.538 -12.403 7.152 1.00 91.31 143 ALA A CA 1
ATOM 1027 C C . ALA A 1 143 ? 1.689 -11.953 8.354 1.00 91.31 143 ALA A C 1
ATOM 1029 O O . ALA A 1 143 ? 2.245 -11.513 9.353 1.00 91.31 143 ALA A O 1
ATOM 1030 N N . GLY A 1 144 ? 0.353 -12.036 8.276 1.00 91.50 144 GLY A N 1
ATOM 1031 C CA . GLY A 1 144 ? -0.547 -11.723 9.393 1.00 91.50 144 GLY A CA 1
ATOM 1032 C C . GLY A 1 144 ? -1.587 -10.632 9.128 1.00 91.50 144 GLY A C 1
ATOM 1033 O O . GLY A 1 144 ? -2.376 -10.320 10.023 1.00 91.50 144 GLY A O 1
ATOM 1034 N N . PHE A 1 145 ? -1.660 -10.063 7.917 1.00 92.75 145 PHE A N 1
ATOM 1035 C CA . PHE A 1 145 ? -2.767 -9.164 7.577 1.00 92.75 145 PHE A CA 1
ATOM 1036 C C . PHE A 1 145 ? -4.097 -9.924 7.575 1.00 92.75 145 PHE A C 1
ATOM 1038 O O . PHE A 1 145 ? -4.174 -11.074 7.162 1.00 92.75 145 PHE A O 1
ATOM 1045 N N . ARG A 1 146 ? -5.168 -9.280 8.057 1.00 92.12 146 ARG A N 1
ATOM 1046 C CA . ARG A 1 146 ? -6.522 -9.873 8.072 1.00 92.12 146 ARG A CA 1
ATOM 1047 C C . ARG A 1 146 ? -7.307 -9.623 6.790 1.00 92.12 146 ARG A C 1
ATOM 1049 O O . ARG A 1 146 ? -8.297 -10.301 6.514 1.00 92.12 146 ARG A O 1
ATOM 1056 N N . SER A 1 147 ? -6.942 -8.590 6.047 1.00 90.88 147 SER A N 1
ATOM 1057 C CA . SER A 1 147 ? -7.604 -8.201 4.809 1.00 90.88 147 SER A CA 1
ATOM 1058 C C . SER A 1 147 ? -6.567 -7.661 3.844 1.00 90.88 147 SER A C 1
ATOM 1060 O O . SER A 1 147 ? -5.699 -6.875 4.226 1.00 90.88 147 SER A O 1
ATOM 1062 N N . VAL A 1 148 ? -6.673 -8.067 2.583 1.00 90.25 148 VAL A N 1
ATOM 1063 C CA . VAL A 1 148 ? -5.816 -7.573 1.512 1.00 90.25 148 VAL A CA 1
ATOM 1064 C C . VAL A 1 148 ? -6.685 -7.225 0.314 1.00 90.25 148 VAL A C 1
ATOM 1066 O O . VAL A 1 148 ? -7.466 -8.053 -0.151 1.00 90.25 148 VAL A O 1
ATOM 1069 N N . ILE A 1 149 ? -6.558 -5.993 -0.165 1.00 87.12 149 ILE A N 1
ATOM 1070 C CA . ILE A 1 149 ? -7.134 -5.526 -1.424 1.00 87.12 149 ILE A CA 1
ATOM 1071 C C . ILE A 1 149 ? -5.983 -5.489 -2.422 1.00 87.12 149 ILE A C 1
ATOM 1073 O O . ILE A 1 149 ? -5.003 -4.792 -2.187 1.00 87.12 149 ILE A O 1
ATOM 1077 N N . GLY A 1 150 ? -6.076 -6.244 -3.511 1.00 80.38 150 GLY A N 1
ATOM 1078 C CA . GLY A 1 150 ? -5.094 -6.230 -4.596 1.00 80.38 150 GLY A CA 1
ATOM 1079 C C . GLY A 1 150 ? -5.757 -5.927 -5.932 1.00 80.38 150 GLY A C 1
ATOM 1080 O O . GLY A 1 150 ? -6.966 -6.103 -6.084 1.00 80.38 150 GLY A O 1
ATOM 1081 N N . THR A 1 151 ? -4.964 -5.492 -6.907 1.00 67.44 151 THR A N 1
ATOM 1082 C CA . THR A 1 151 ? -5.433 -5.266 -8.279 1.00 67.44 151 THR A CA 1
ATOM 1083 C C . THR A 1 151 ? -5.071 -6.461 -9.168 1.00 67.44 151 THR A C 1
ATOM 1085 O O . THR A 1 151 ? -3.926 -6.912 -9.226 1.00 67.44 151 THR A O 1
ATOM 1088 N N . LEU A 1 152 ? -6.073 -7.015 -9.857 1.00 57.00 152 LEU A N 1
ATOM 1089 C CA . LEU A 1 152 ? -5.919 -8.188 -10.731 1.00 57.00 152 LEU A CA 1
ATOM 1090 C C . LEU A 1 152 ? -5.219 -7.863 -12.066 1.00 57.00 152 LEU A C 1
ATOM 1092 O O . LEU A 1 152 ? -4.692 -8.761 -12.711 1.00 57.00 152 LEU A O 1
ATOM 1096 N N . TRP A 1 153 ? -5.195 -6.594 -12.481 1.00 51.47 153 TRP A N 1
ATOM 1097 C CA . TRP A 1 153 ? -4.612 -6.106 -13.738 1.00 51.47 153 TRP A CA 1
ATOM 1098 C C . TRP A 1 153 ? -4.074 -4.680 -13.563 1.00 51.47 153 TRP A C 1
ATOM 1100 O O . TRP A 1 153 ? -4.412 -4.011 -12.587 1.00 51.47 153 TRP A O 1
ATOM 1110 N N . ARG A 1 154 ? -3.267 -4.187 -14.522 1.00 51.53 154 ARG A N 1
ATOM 1111 C CA . ARG A 1 154 ? -2.881 -2.762 -14.619 1.00 51.53 154 ARG A CA 1
ATOM 1112 C C . ARG A 1 154 ? -4.149 -1.905 -14.644 1.00 51.53 154 ARG A C 1
ATOM 1114 O O . ARG A 1 154 ? -4.771 -1.776 -15.694 1.00 51.53 154 ARG A O 1
ATOM 1121 N N . ALA A 1 155 ? -4.547 -1.350 -13.503 1.00 51.41 155 ALA A N 1
ATOM 1122 C CA . ALA A 1 155 ? -5.706 -0.476 -13.413 1.00 51.41 155 ALA A CA 1
ATOM 1123 C C . ALA A 1 155 ? -5.318 0.923 -13.929 1.00 51.41 155 ALA A C 1
ATOM 1125 O O . ALA A 1 155 ? -4.474 1.574 -13.312 1.00 51.41 155 ALA A O 1
ATOM 1126 N N . PRO A 1 156 ? -5.888 1.407 -15.050 1.00 50.16 156 PRO A N 1
ATOM 1127 C CA . PRO A 1 156 ? -5.605 2.756 -15.545 1.00 50.16 156 PRO A CA 1
ATOM 1128 C C . PRO A 1 156 ? -6.108 3.872 -14.602 1.00 50.16 156 PRO A C 1
ATOM 1130 O O . PRO A 1 156 ? -5.553 4.969 -14.635 1.00 50.16 156 PRO A O 1
ATOM 1133 N N . ASP A 1 157 ? -7.073 3.578 -13.717 1.00 57.19 157 ASP A N 1
ATOM 1134 C CA . ASP A 1 157 ? -7.735 4.532 -12.804 1.00 57.19 157 ASP A CA 1
ATOM 1135 C C . ASP A 1 157 ? -7.400 4.318 -11.310 1.00 57.19 157 ASP A C 1
ATOM 1137 O O . ASP A 1 157 ? -8.229 4.546 -10.425 1.00 57.19 157 ASP A O 1
ATOM 1141 N N . SER A 1 158 ? -6.173 3.891 -10.998 1.00 63.94 158 SER A N 1
ATOM 1142 C CA . SER A 1 158 ? -5.767 3.550 -9.623 1.00 63.94 158 SER A CA 1
ATOM 1143 C C . SER A 1 158 ? -5.995 4.656 -8.564 1.00 63.94 158 SER A C 1
ATOM 1145 O O . SER A 1 158 ? -6.522 4.332 -7.494 1.00 63.94 158 SER A O 1
ATOM 1147 N N . PRO A 1 159 ? -5.757 5.964 -8.835 1.00 71.88 159 PRO A N 1
ATOM 1148 C CA . PRO A 1 159 ? -5.935 6.991 -7.808 1.00 71.88 159 PRO A CA 1
ATOM 1149 C C . PRO A 1 159 ? -7.397 7.196 -7.393 1.00 71.88 159 PRO A C 1
ATOM 1151 O O . PRO A 1 159 ? -7.663 7.506 -6.234 1.00 71.88 159 PRO A O 1
ATOM 1154 N N . GLY A 1 160 ? -8.346 7.033 -8.324 1.00 81.50 160 GLY A N 1
ATOM 1155 C CA . GLY A 1 160 ? -9.775 7.216 -8.053 1.00 81.50 160 GLY A CA 1
ATOM 1156 C C . GLY A 1 160 ? -10.321 6.116 -7.150 1.00 81.50 160 GLY A C 1
ATOM 1157 O O . GLY A 1 160 ? -10.924 6.401 -6.118 1.00 81.50 160 GLY A O 1
ATOM 1158 N N . MET A 1 161 ? -10.008 4.861 -7.479 1.00 85.00 161 MET A N 1
ATOM 1159 C CA . MET A 1 161 ? -10.438 3.703 -6.695 1.00 85.00 161 MET A CA 1
ATOM 1160 C C . MET A 1 161 ? -9.880 3.736 -5.269 1.00 85.00 161 MET A C 1
ATOM 1162 O O . MET A 1 161 ? -10.624 3.540 -4.309 1.00 85.00 161 MET A O 1
ATOM 1166 N N . ALA A 1 162 ? -8.585 4.027 -5.103 1.00 89.00 162 ALA A N 1
ATOM 1167 C CA . ALA A 1 162 ? -7.999 4.161 -3.773 1.00 89.00 162 ALA A CA 1
ATOM 1168 C C . ALA A 1 162 ? -8.677 5.285 -2.977 1.00 89.00 162 ALA A C 1
ATOM 1170 O O . ALA A 1 162 ? -9.062 5.077 -1.825 1.00 89.00 162 ALA A O 1
ATOM 1171 N N . ALA A 1 163 ? -8.894 6.453 -3.590 1.00 88.81 163 ALA A N 1
ATOM 1172 C CA . ALA A 1 163 ? -9.575 7.566 -2.937 1.00 88.81 163 ALA A CA 1
ATOM 1173 C C . ALA A 1 163 ? -10.986 7.185 -2.457 1.00 88.81 163 ALA A C 1
ATOM 1175 O O . ALA A 1 163 ? -11.355 7.499 -1.325 1.00 88.81 163 ALA A O 1
ATOM 1176 N N . GLU A 1 164 ? -11.765 6.483 -3.280 1.00 90.19 164 GLU A N 1
ATOM 1177 C CA . GLU A 1 164 ? -13.125 6.061 -2.937 1.00 90.19 164 GLU A CA 1
ATOM 1178 C C . GLU A 1 164 ? -13.148 5.001 -1.833 1.00 90.19 164 GLU A C 1
ATOM 1180 O O . GLU A 1 164 ? -13.894 5.145 -0.857 1.00 90.19 164 GLU A O 1
ATOM 1185 N N . VAL A 1 165 ? -12.262 4.002 -1.905 1.00 91.50 165 VAL A N 1
ATOM 1186 C CA . VAL A 1 165 ? -12.118 2.993 -0.849 1.00 91.50 165 VAL A CA 1
ATOM 1187 C C . VAL A 1 165 ? -11.734 3.654 0.472 1.00 91.50 165 VAL A C 1
ATOM 1189 O O . VAL A 1 165 ? -12.392 3.422 1.487 1.00 91.50 165 VAL A O 1
ATOM 1192 N N . TYR A 1 166 ? -10.722 4.524 0.489 1.00 92.56 166 TYR A N 1
ATOM 1193 C CA . TYR A 1 166 ? -10.323 5.207 1.721 1.00 92.56 166 TYR A CA 1
ATOM 1194 C C . TYR A 1 166 ? -11.388 6.185 2.221 1.00 92.56 166 TYR A C 1
ATOM 1196 O O . TYR A 1 166 ? -11.580 6.298 3.435 1.00 92.56 166 TYR A O 1
ATOM 1204 N N . ALA A 1 167 ? -12.146 6.834 1.336 1.00 91.25 167 ALA A N 1
ATOM 1205 C CA . ALA A 1 167 ? -13.296 7.637 1.733 1.00 91.25 167 ALA A CA 1
ATOM 1206 C C . ALA A 1 167 ? -14.366 6.775 2.424 1.00 91.25 167 ALA A C 1
ATOM 1208 O O . ALA A 1 167 ? -14.890 7.175 3.461 1.00 91.25 167 ALA A O 1
ATOM 1209 N N . ALA A 1 168 ? -14.666 5.574 1.931 1.00 91.88 168 ALA A N 1
ATOM 1210 C CA . ALA A 1 168 ? -15.586 4.663 2.609 1.00 91.88 168 ALA A CA 1
ATOM 1211 C C . ALA A 1 168 ? -15.021 4.161 3.955 1.00 91.88 168 ALA A C 1
ATOM 1213 O O . ALA A 1 168 ? -15.708 4.226 4.981 1.00 91.88 168 ALA A O 1
ATOM 1214 N N . LEU A 1 169 ? -13.749 3.745 3.986 1.00 91.50 169 LEU A N 1
ATOM 1215 C CA . LEU A 1 169 ? -13.071 3.241 5.189 1.00 91.50 169 LEU A CA 1
ATOM 1216 C C . LEU A 1 169 ? -13.017 4.266 6.322 1.00 91.50 169 LEU A C 1
ATOM 1218 O O . LEU A 1 169 ? -13.042 3.875 7.486 1.00 91.50 169 LEU A O 1
ATOM 1222 N N . THR A 1 170 ? -12.940 5.553 5.993 1.00 91.50 170 THR A N 1
ATOM 1223 C CA . THR A 1 170 ? -12.802 6.668 6.948 1.00 91.50 170 THR A CA 1
ATOM 1224 C C . THR A 1 170 ? -14.113 7.419 7.190 1.00 91.50 170 THR A C 1
ATOM 1226 O O . THR A 1 170 ? -14.117 8.441 7.875 1.00 91.50 170 THR A O 1
ATOM 1229 N N . ALA A 1 171 ? -15.232 6.952 6.616 1.00 90.00 171 ALA A N 1
ATOM 1230 C CA . ALA A 1 171 ? -16.495 7.699 6.549 1.00 90.00 171 ALA A CA 1
ATOM 1231 C C . ALA A 1 171 ? -16.298 9.157 6.079 1.00 90.00 171 ALA A C 1
ATOM 1233 O O . ALA A 1 171 ? -16.812 10.102 6.669 1.00 90.00 171 ALA A O 1
ATOM 1234 N N . ARG A 1 172 ? -15.539 9.321 4.992 1.00 87.62 172 ARG A N 1
ATOM 1235 C CA . ARG A 1 172 ? -15.131 10.593 4.380 1.00 87.62 172 ARG A CA 1
ATOM 1236 C C . ARG A 1 172 ? -14.310 11.464 5.336 1.00 87.62 172 ARG A C 1
ATOM 1238 O O . ARG A 1 172 ? -14.541 12.664 5.441 1.00 87.62 172 ARG A O 1
ATOM 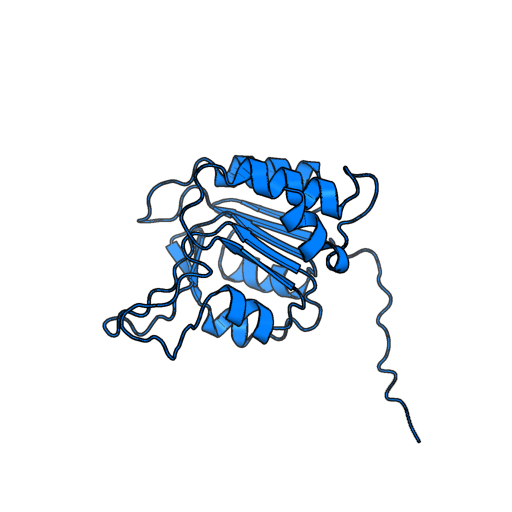1245 N N . GLY A 1 173 ? -13.355 10.846 6.030 1.00 85.00 173 GLY A N 1
ATOM 1246 C CA . GLY A 1 173 ? -12.401 11.522 6.912 1.00 85.00 173 GLY A CA 1
ATOM 1247 C C . GLY A 1 173 ? -12.914 11.838 8.320 1.00 85.00 173 GLY A C 1
ATOM 1248 O O . GLY A 1 173 ? -12.208 12.485 9.088 1.00 85.00 173 GLY A O 1
ATOM 1249 N N . THR A 1 174 ? -14.116 11.393 8.706 1.00 85.88 174 THR A N 1
ATOM 1250 C CA . THR A 1 174 ? -14.655 11.662 10.054 1.00 85.88 174 THR A CA 1
ATOM 1251 C C . THR A 1 174 ? -14.131 10.702 11.122 1.00 85.88 174 THR A C 1
ATOM 1253 O O . THR A 1 174 ? -14.417 10.884 12.305 1.00 85.88 174 THR A O 1
ATOM 1256 N N . ARG A 1 175 ? -13.418 9.643 10.727 1.00 87.75 175 ARG A N 1
ATOM 1257 C CA . ARG A 1 175 ? -12.850 8.630 11.625 1.00 87.75 175 ARG A CA 1
ATOM 1258 C C . ARG A 1 175 ? -11.591 8.000 11.016 1.00 87.75 175 ARG A C 1
ATOM 1260 O O . ARG A 1 175 ? -11.431 8.044 9.796 1.00 87.75 175 ARG A O 1
ATOM 1267 N N . PRO A 1 176 ? -10.730 7.365 11.833 1.00 88.19 176 PRO A N 1
ATOM 1268 C CA . PRO A 1 176 ? -9.660 6.515 11.322 1.00 88.19 176 PRO A CA 1
ATOM 1269 C C . PRO A 1 176 ? -10.203 5.432 10.372 1.00 88.19 176 PRO A C 1
ATOM 1271 O O . PRO A 1 176 ? -11.376 5.048 10.498 1.00 88.19 176 PRO A O 1
ATOM 1274 N N . PRO A 1 177 ? -9.375 4.928 9.437 1.00 89.56 177 PRO A N 1
ATOM 1275 C CA . PRO A 1 177 ? -9.783 3.850 8.547 1.00 89.56 177 PRO A CA 1
ATOM 1276 C C . PRO A 1 177 ? -10.234 2.637 9.369 1.00 89.56 177 PRO A C 1
ATOM 1278 O O . PRO A 1 177 ? -9.589 2.287 10.355 1.00 89.56 177 PRO A O 1
ATOM 1281 N N . ASP A 1 178 ? -11.341 2.008 8.968 1.00 90.75 178 ASP A N 1
ATOM 1282 C CA . ASP A 1 178 ? -11.838 0.756 9.553 1.00 90.75 178 ASP A CA 1
ATOM 1283 C C . ASP A 1 178 ? -11.582 -0.420 8.604 1.00 90.75 178 ASP A C 1
ATOM 1285 O O . ASP A 1 178 ? -12.379 -0.657 7.692 1.00 90.75 178 ASP A O 1
ATOM 1289 N N . PRO A 1 179 ? -10.499 -1.184 8.828 1.00 87.94 179 PRO A N 1
ATOM 1290 C CA . PRO A 1 179 ? -10.154 -2.371 8.051 1.00 87.94 179 PRO A CA 1
ATOM 1291 C C . PRO A 1 179 ? -11.274 -3.408 7.926 1.00 87.94 179 PRO A C 1
ATOM 1293 O O . PRO A 1 179 ? -11.325 -4.124 6.926 1.00 87.94 179 PRO A O 1
ATOM 1296 N N . THR A 1 180 ? -12.182 -3.500 8.905 1.00 87.38 180 THR A N 1
ATOM 1297 C CA . THR A 1 180 ? -13.264 -4.500 8.893 1.00 87.38 180 THR A CA 1
ATOM 1298 C C . THR A 1 180 ? -14.341 -4.181 7.856 1.00 87.38 180 THR A C 1
ATOM 1300 O O . THR A 1 180 ? -15.032 -5.082 7.385 1.00 87.38 180 THR A O 1
ATOM 1303 N N . ALA A 1 181 ? -14.425 -2.920 7.425 1.00 87.31 181 ALA A N 1
ATOM 1304 C CA . ALA A 1 181 ? -15.316 -2.464 6.367 1.00 87.31 181 ALA A CA 1
ATOM 1305 C C . ALA A 1 181 ? -14.704 -2.584 4.957 1.00 87.31 181 ALA A C 1
ATOM 1307 O O . ALA A 1 181 ? -15.345 -2.175 3.993 1.00 87.31 181 ALA A O 1
ATOM 1308 N N . SER A 1 182 ? -13.493 -3.138 4.809 1.00 83.31 182 SER A N 1
ATOM 1309 C CA . SER A 1 182 ? -12.751 -3.199 3.535 1.00 83.31 182 SER A CA 1
ATOM 1310 C C . SER A 1 182 ? -13.535 -3.822 2.379 1.00 83.31 182 SER A C 1
ATOM 1312 O O . SER A 1 182 ? -13.575 -3.241 1.298 1.00 83.31 182 SER A O 1
ATOM 1314 N N . ALA A 1 183 ? -14.229 -4.939 2.608 1.00 81.06 183 ALA A N 1
ATOM 1315 C CA . ALA A 1 183 ? -15.058 -5.574 1.581 1.00 81.06 183 ALA A CA 1
ATOM 1316 C C . ALA A 1 183 ? -16.235 -4.685 1.138 1.00 81.06 183 ALA A C 1
ATOM 1318 O O . ALA A 1 183 ? -16.519 -4.569 -0.053 1.00 81.06 183 ALA A O 1
ATOM 1319 N N . ALA A 1 184 ? -16.907 -4.028 2.089 1.00 81.75 184 ALA A N 1
ATOM 1320 C CA . ALA A 1 184 ? -18.008 -3.116 1.788 1.00 81.75 184 ALA A CA 1
ATOM 1321 C C . ALA A 1 184 ? -17.515 -1.838 1.091 1.00 81.75 184 ALA A C 1
ATOM 1323 O O . ALA A 1 184 ? -18.178 -1.348 0.182 1.00 81.75 184 ALA A O 1
ATOM 1324 N N . ALA A 1 185 ? -16.349 -1.328 1.496 1.00 82.19 185 ALA A N 1
ATOM 1325 C CA . ALA A 1 185 ? -15.701 -0.170 0.896 1.00 82.19 185 ALA A CA 1
ATOM 1326 C C . ALA A 1 185 ? -15.291 -0.439 -0.556 1.00 82.19 185 ALA A C 1
ATOM 1328 O O . ALA A 1 185 ? -15.563 0.389 -1.414 1.00 82.19 185 ALA A O 1
ATOM 1329 N N . LEU A 1 186 ? -14.707 -1.609 -0.839 1.00 81.12 186 LEU A N 1
ATOM 1330 C CA . LEU A 1 186 ? -14.332 -2.006 -2.196 1.00 81.12 186 LEU A CA 1
ATOM 1331 C C . LEU A 1 186 ? -15.546 -2.191 -3.115 1.00 81.12 186 LEU A C 1
ATOM 1333 O O . LEU A 1 186 ? -15.463 -1.865 -4.285 1.00 81.12 186 LEU A O 1
ATOM 1337 N N . ASN A 1 187 ? -16.670 -2.696 -2.601 1.00 79.38 187 ASN A N 1
ATOM 1338 C CA . ASN A 1 187 ? -17.893 -2.870 -3.396 1.00 79.38 187 ASN A CA 1
ATOM 1339 C C . ASN A 1 187 ? -18.649 -1.551 -3.664 1.00 79.38 187 ASN A C 1
ATOM 1341 O O . ASN A 1 187 ? -19.575 -1.526 -4.471 1.00 79.38 187 ASN A O 1
ATOM 1345 N N . ALA A 1 188 ? -18.329 -0.488 -2.926 1.00 77.94 188 ALA A N 1
ATOM 1346 C CA . ALA A 1 188 ? -18.962 0.823 -3.061 1.00 77.94 188 ALA A CA 1
ATOM 1347 C C . ALA A 1 188 ? -18.136 1.822 -3.892 1.00 77.94 188 ALA A C 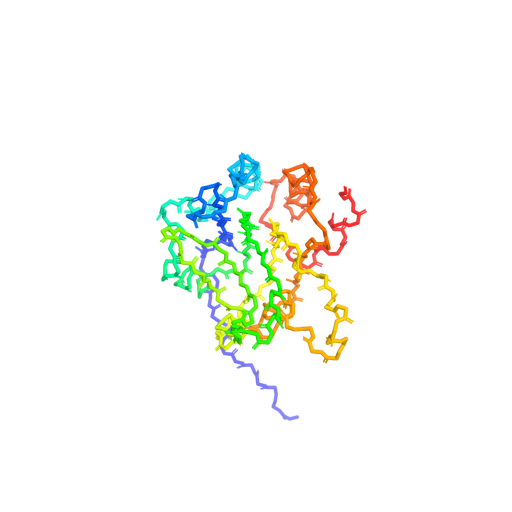1
ATOM 1349 O O . ALA A 1 188 ? -18.656 2.899 -4.184 1.00 77.94 188 ALA A O 1
ATOM 1350 N N . ALA A 1 189 ? -16.887 1.466 -4.201 1.00 71.38 189 ALA A N 1
ATOM 1351 C CA . ALA A 1 189 ? -15.964 2.163 -5.096 1.00 71.38 189 ALA A CA 1
ATOM 1352 C C . ALA A 1 189 ? -16.017 1.542 -6.503 1.00 71.38 189 ALA A C 1
ATOM 1354 O O . ALA A 1 189 ? -15.696 2.240 -7.486 1.00 71.38 189 ALA A O 1
#